Protein AF-A0A2S6HM83-F1 (afdb_monomer_lite)

Sequence (255 aa):
MNVKRKYIYFGIAVILAGLVILYLNKHQANKELSFDKLDKNITNEDTFKKSKYPLLAEIPEKNFYVYGINDNTDNYKGIIVRYGNELKKYDIKYMTPMFVLPKLKIVQIGQQEIILCSFNTESGSEVYIEDLYGFYQDSKNFLNIMNFSADNYKKQLNEAINYKLQSDNVLDIIINNKDLYDIDLKNFKDSNWNFEKISYGNNVSFSFDSGINITLGMEAYFTNIVTPQYIGTIKADVVINEDKSFILDNIKVEK

Foldseek 3Di:
DPPVVVVVVVVVVVVVVVVVVVVVVVVVVVVVDDPVLADDDDPDPVVVLVRQWAWQDDDVVQQWTKTWGHPNDQQRFKIWITGPPDIDIDGDRAADPVPDGWDWDWDQAPNWIKIKIWGWDALVPNATAIWIKIWTADPVGDIDIAGPDPVVQQVQCVVFWDWDDPDQFWIWIQGNNPDTDIFGCPVVDDPPKGWDDKGKRSHWDWDPPPATKIKIFIWIDIPPDPDTTGRWIWIFHWAAHNVRDIHTHPIDTGD

Organism: NCBI:txid384636

Secondary structure (DSSP, 8-state):
--HHHHHHHHHHHHHHHHHHHHHHHHHHHHHS--GGGS-S---SHHHHHH-SS-EEEEEGGGTEEEEE---SSTT-EEEEEEETTEEEEEEEE---TT--PPEEEEEEETTEEEEEEEEEEE-SSS-EEEEEEEEEE-TT--EEEEE--HHHHHHHHHHHEEEEEEETTEEEEEETTTEEEEEEGGGG--TT--EEEEEEEEEEEEE-SSS-EEEEEEEEEETT-SS-EEEEEEEEEEEE-TTS-EEEEEEEEE-

pLDDT: mean 83.89, std 14.51, range [40.06, 97.88]

Structure (mmCIF, N/CA/C/O backbone):
data_AF-A0A2S6HM83-F1
#
_entry.id   AF-A0A2S6HM83-F1
#
loop_
_atom_site.group_PDB
_atom_site.id
_atom_site.type_symbol
_atom_site.label_atom_id
_atom_site.label_alt_id
_atom_site.label_comp_id
_atom_site.label_asym_id
_atom_site.label_entity_id
_atom_site.label_seq_id
_atom_site.pdbx_PDB_ins_code
_atom_site.Cartn_x
_atom_site.Cartn_y
_atom_site.Cartn_z
_atom_site.occupancy
_atom_site.B_iso_or_equiv
_atom_site.auth_seq_id
_atom_site.auth_comp_id
_atom_site.auth_asym_id
_atom_site.auth_atom_id
_atom_site.pdbx_PDB_model_num
ATOM 1 N N . MET A 1 1 ? 27.105 54.283 -23.465 1.00 55.03 1 MET A N 1
ATOM 2 C CA . MET A 1 1 ? 26.407 52.979 -23.587 1.00 55.03 1 MET A CA 1
ATOM 3 C C . MET A 1 1 ? 27.434 51.883 -23.306 1.00 55.03 1 MET A C 1
ATOM 5 O O . MET A 1 1 ? 28.417 51.922 -24.020 1.00 55.03 1 MET A O 1
ATOM 9 N N . ASN A 1 2 ? 27.308 51.026 -22.270 1.00 55.09 2 ASN A N 1
ATOM 10 C CA . ASN A 1 2 ? 27.904 49.655 -22.215 1.00 55.09 2 ASN A CA 1
ATOM 11 C C . ASN A 1 2 ? 28.116 49.020 -20.828 1.00 55.09 2 ASN A C 1
ATOM 13 O O . ASN A 1 2 ? 28.555 47.877 -20.768 1.00 55.09 2 ASN A O 1
ATOM 17 N N . VAL A 1 3 ? 27.765 49.666 -19.715 1.00 53.91 3 VAL A N 1
ATOM 18 C CA . VAL A 1 3 ? 27.877 48.995 -18.402 1.00 53.91 3 VAL A CA 1
ATOM 19 C C . VAL A 1 3 ? 26.645 48.120 -18.122 1.00 53.91 3 VAL A C 1
ATOM 21 O O . VAL A 1 3 ? 26.783 46.926 -17.883 1.00 53.91 3 VAL A O 1
ATOM 24 N N . LYS A 1 4 ? 25.423 48.649 -18.302 1.00 53.97 4 LYS A N 1
ATOM 25 C CA . LYS A 1 4 ? 24.171 47.883 -18.106 1.00 53.97 4 LYS A CA 1
ATOM 26 C C . LYS A 1 4 ? 24.016 46.678 -19.049 1.00 53.97 4 LYS A C 1
ATOM 28 O O . LYS A 1 4 ? 23.542 45.636 -18.619 1.00 53.97 4 LYS A O 1
ATOM 33 N N . ARG A 1 5 ? 24.458 46.782 -20.312 1.00 53.94 5 ARG A N 1
ATOM 34 C CA . ARG A 1 5 ? 24.414 45.653 -21.265 1.00 53.94 5 ARG A CA 1
ATOM 35 C C . ARG A 1 5 ? 25.344 44.508 -20.847 1.00 53.94 5 ARG A C 1
ATOM 37 O O . ARG A 1 5 ? 24.935 43.361 -20.946 1.00 53.94 5 ARG A O 1
ATOM 44 N N . LYS A 1 6 ? 26.545 44.799 -20.327 1.00 53.47 6 LYS A N 1
ATOM 45 C CA . LYS A 1 6 ? 27.486 43.763 -19.863 1.00 53.47 6 LYS A CA 1
ATOM 46 C C . LYS A 1 6 ? 26.919 42.935 -18.708 1.00 53.47 6 LYS A C 1
ATOM 48 O O . LYS A 1 6 ? 27.048 41.718 -18.739 1.00 53.47 6 LYS A O 1
ATOM 53 N N . TYR A 1 7 ? 26.232 43.564 -17.753 1.00 57.25 7 TYR A N 1
ATOM 54 C CA . TYR A 1 7 ? 25.598 42.841 -16.642 1.00 57.25 7 TYR A CA 1
ATOM 55 C C . TYR A 1 7 ? 24.430 41.954 -17.089 1.00 57.25 7 TYR A C 1
ATOM 57 O O . TYR A 1 7 ? 24.275 40.854 -16.570 1.00 57.25 7 TYR A O 1
ATOM 65 N N . ILE A 1 8 ? 23.656 42.384 -18.091 1.00 65.31 8 ILE A N 1
ATOM 66 C CA . ILE A 1 8 ? 22.566 41.573 -18.655 1.00 65.31 8 ILE A CA 1
ATOM 67 C C . ILE A 1 8 ? 23.125 40.338 -19.377 1.00 65.31 8 ILE A C 1
ATOM 69 O O . ILE A 1 8 ? 22.657 39.229 -19.135 1.00 65.31 8 ILE A O 1
ATOM 73 N N . TYR A 1 9 ? 24.164 40.499 -20.204 1.00 63.94 9 TYR A N 1
ATOM 74 C CA . TYR A 1 9 ? 24.797 39.360 -20.881 1.00 63.94 9 TYR A CA 1
ATOM 75 C C . TYR A 1 9 ? 25.484 38.400 -19.902 1.00 63.94 9 TYR A C 1
ATOM 77 O O . TYR A 1 9 ? 25.419 37.189 -20.097 1.00 63.94 9 TYR A O 1
ATOM 85 N N . PHE A 1 10 ? 26.080 38.919 -18.825 1.00 66.38 10 PHE A N 1
ATOM 86 C CA . PHE A 1 10 ? 26.671 38.088 -17.776 1.00 66.38 10 PHE A CA 1
ATOM 87 C C . PHE A 1 10 ? 25.602 37.299 -17.003 1.00 66.38 10 PHE A C 1
ATOM 89 O O . PHE A 1 10 ? 25.759 36.099 -16.799 1.00 66.38 10 PHE A O 1
ATOM 96 N N . GLY A 1 11 ? 24.476 37.931 -16.652 1.00 65.31 11 GLY A N 1
ATOM 97 C CA . GLY A 1 11 ? 23.354 37.254 -15.992 1.00 65.31 11 GLY A CA 1
ATOM 98 C C . GLY A 1 11 ? 22.750 36.128 -16.839 1.00 65.31 11 GLY A C 1
ATOM 99 O O . GLY A 1 11 ? 22.531 35.030 -16.334 1.00 65.31 11 GLY A O 1
ATOM 100 N N . ILE A 1 12 ? 22.555 36.360 -18.142 1.00 72.81 12 ILE A N 1
ATOM 101 C CA . ILE A 1 12 ? 22.042 35.338 -19.071 1.00 72.81 12 ILE A CA 1
ATOM 102 C C . ILE A 1 12 ? 23.033 34.172 -19.212 1.00 72.81 12 ILE A C 1
ATOM 104 O O . ILE A 1 12 ? 22.617 33.014 -19.198 1.00 72.81 12 ILE A O 1
ATOM 108 N N . ALA A 1 13 ? 24.337 34.451 -19.298 1.00 72.94 13 ALA A N 1
ATOM 109 C CA . ALA A 1 13 ? 25.361 33.411 -19.400 1.00 72.94 13 ALA A CA 1
ATOM 110 C C . ALA A 1 13 ? 25.416 32.513 -18.151 1.00 72.94 13 ALA A C 1
ATOM 112 O O . ALA A 1 13 ? 25.540 31.296 -18.282 1.00 72.94 13 ALA A O 1
ATOM 113 N N . VAL A 1 14 ? 25.260 33.086 -16.952 1.00 74.12 14 VAL A N 1
ATOM 114 C CA . VAL A 1 14 ? 25.218 32.321 -15.692 1.00 74.12 14 VAL A CA 1
ATOM 115 C C . VAL A 1 14 ? 23.969 31.436 -15.617 1.00 74.12 14 VAL A C 1
ATOM 117 O O . VAL A 1 14 ? 24.072 30.272 -15.235 1.00 74.12 14 VAL A O 1
ATOM 120 N N . ILE A 1 15 ? 22.804 31.942 -16.039 1.00 75.56 15 ILE A N 1
ATOM 121 C CA . ILE A 1 15 ? 21.558 31.155 -16.074 1.00 75.56 15 ILE A CA 1
ATOM 122 C C . ILE A 1 15 ? 21.674 29.993 -17.069 1.00 75.56 15 ILE A C 1
ATOM 124 O O . ILE A 1 15 ? 21.322 28.861 -16.736 1.00 75.56 15 ILE A O 1
ATOM 128 N N . LEU A 1 16 ? 22.207 30.243 -18.268 1.00 75.25 16 LEU A N 1
ATOM 129 C CA . LEU A 1 16 ? 22.411 29.199 -19.275 1.00 75.25 16 LEU A CA 1
ATOM 130 C C . LEU A 1 16 ? 23.421 28.147 -18.806 1.00 75.25 16 LEU A C 1
ATOM 132 O O . LEU A 1 16 ? 23.165 26.958 -18.969 1.00 75.25 16 LEU A O 1
ATOM 136 N N . ALA A 1 17 ? 24.521 28.555 -18.166 1.00 73.94 17 ALA A N 1
ATOM 137 C CA . ALA A 1 17 ? 25.480 27.621 -17.581 1.00 73.94 17 ALA A CA 1
ATOM 138 C C . ALA A 1 17 ? 24.839 26.763 -16.476 1.00 73.94 17 ALA A C 1
ATOM 140 O O . ALA A 1 17 ? 25.033 25.549 -16.459 1.00 73.94 17 ALA A O 1
ATOM 141 N N . GLY A 1 18 ? 24.015 27.360 -15.607 1.00 71.06 18 GLY A N 1
ATOM 142 C CA . GLY A 1 18 ? 23.265 26.632 -14.579 1.00 71.06 18 GLY A CA 1
ATOM 143 C C . GLY A 1 18 ? 22.286 25.608 -15.164 1.00 71.06 18 GLY A C 1
ATOM 144 O O . GLY A 1 18 ? 22.245 24.466 -14.709 1.00 71.06 18 GLY A O 1
ATOM 145 N N . LEU A 1 19 ? 21.551 25.976 -16.219 1.00 74.06 19 LEU A N 1
ATOM 146 C CA . LEU A 1 19 ? 20.645 25.064 -16.928 1.00 74.06 19 LEU A CA 1
ATOM 147 C C . LEU A 1 19 ? 21.396 23.929 -17.633 1.00 74.06 19 LEU A C 1
ATOM 149 O O . LEU A 1 19 ? 20.946 22.786 -17.587 1.00 74.06 19 LEU A O 1
ATOM 153 N N . VAL A 1 20 ? 22.549 24.216 -18.242 1.00 70.31 20 VAL A N 1
ATOM 154 C CA . VAL A 1 20 ? 23.402 23.202 -18.881 1.00 70.31 20 VAL A CA 1
ATOM 155 C C . VAL A 1 20 ? 23.976 22.239 -17.842 1.00 70.31 20 VAL A C 1
ATOM 157 O O . VAL A 1 20 ? 23.948 21.036 -18.071 1.00 70.31 20 VAL A O 1
ATOM 160 N N . ILE A 1 21 ? 24.423 22.725 -16.681 1.00 68.56 21 ILE A N 1
ATOM 161 C CA . ILE A 1 21 ? 24.912 21.871 -15.586 1.00 68.56 21 ILE A CA 1
ATOM 162 C C . ILE A 1 21 ? 23.782 20.996 -15.030 1.00 68.56 21 ILE A C 1
ATOM 164 O O . ILE A 1 21 ? 23.977 19.797 -14.847 1.00 68.56 21 ILE A O 1
ATOM 168 N N . LEU A 1 22 ? 22.581 21.546 -14.819 1.00 59.19 22 LEU A N 1
ATOM 169 C CA . LEU A 1 22 ? 21.414 20.765 -14.388 1.00 59.19 22 LEU A CA 1
ATOM 170 C C . LEU A 1 22 ? 21.017 19.705 -15.423 1.00 59.19 22 LEU A C 1
ATOM 172 O O . LEU A 1 22 ? 20.731 18.563 -15.062 1.00 59.19 22 LEU A O 1
ATOM 176 N N . TYR A 1 23 ? 21.033 20.062 -16.708 1.00 60.12 23 TYR A N 1
ATOM 177 C CA . TYR A 1 23 ? 20.758 19.140 -17.806 1.00 60.12 23 TYR A CA 1
ATOM 178 C C . TYR A 1 23 ? 21.812 18.027 -17.892 1.00 60.12 23 TYR A C 1
ATOM 180 O O . TYR A 1 23 ? 21.454 16.854 -17.997 1.00 60.12 23 TYR A O 1
ATOM 188 N N . LEU A 1 24 ? 23.098 18.371 -17.776 1.00 48.94 24 LEU A N 1
ATOM 189 C CA . LEU A 1 24 ? 24.210 17.420 -17.779 1.00 48.94 24 LEU A CA 1
ATOM 190 C C . LEU A 1 24 ? 24.186 16.501 -16.555 1.00 48.94 24 LEU A C 1
ATOM 192 O O . LEU A 1 24 ? 24.367 15.301 -16.727 1.00 48.94 24 LEU A O 1
ATOM 196 N N . ASN A 1 25 ? 23.884 17.011 -15.358 1.00 53.16 25 ASN A N 1
ATOM 197 C CA . ASN A 1 25 ? 23.757 16.200 -14.142 1.00 53.16 25 ASN A CA 1
ATOM 198 C C . ASN A 1 25 ? 22.560 15.243 -14.225 1.00 53.16 25 ASN A C 1
ATOM 200 O O . ASN A 1 25 ? 22.685 14.066 -13.887 1.00 53.16 25 ASN A O 1
ATOM 204 N N . LYS A 1 26 ? 21.416 15.708 -14.748 1.00 46.00 26 LYS A N 1
ATOM 205 C CA . LYS A 1 26 ? 20.244 14.855 -15.005 1.00 46.00 26 LYS A CA 1
ATOM 206 C C . LYS A 1 26 ? 20.555 13.765 -16.037 1.00 46.00 26 LYS A C 1
ATOM 208 O O . LYS A 1 26 ? 20.122 12.627 -15.874 1.00 46.00 26 LYS A O 1
ATOM 213 N N . HIS A 1 27 ? 21.333 14.085 -17.072 1.00 44.81 27 HIS A N 1
ATOM 214 C CA . HIS A 1 27 ? 21.761 13.103 -18.070 1.00 44.81 27 HIS A CA 1
ATOM 215 C C . HIS A 1 27 ? 22.866 12.164 -17.578 1.00 44.81 27 HIS A C 1
ATOM 217 O O . HIS A 1 27 ? 22.853 11.004 -17.973 1.00 44.81 27 HIS A O 1
ATOM 223 N N . GLN A 1 28 ? 23.790 12.611 -16.722 1.00 40.06 28 GLN A N 1
ATOM 224 C CA . GLN A 1 28 ? 24.816 11.759 -16.112 1.00 40.06 28 GLN A CA 1
ATOM 225 C C . GLN A 1 28 ? 24.211 10.762 -15.123 1.00 40.06 28 GLN A C 1
ATOM 227 O O . GLN A 1 28 ? 24.560 9.588 -15.190 1.00 40.06 28 GLN A O 1
ATOM 232 N N . ALA A 1 29 ? 23.238 11.178 -14.305 1.00 43.84 29 ALA A N 1
ATOM 233 C CA . ALA A 1 29 ? 22.501 10.268 -13.424 1.00 43.84 29 ALA A CA 1
ATOM 234 C C . ALA A 1 29 ? 21.768 9.153 -14.202 1.00 43.84 29 ALA A C 1
ATOM 236 O O . ALA A 1 29 ? 21.669 8.027 -13.723 1.00 43.84 29 ALA A O 1
ATOM 237 N N . ASN A 1 30 ? 21.325 9.439 -15.433 1.00 43.28 30 ASN A N 1
ATOM 238 C CA . ASN A 1 30 ? 20.740 8.444 -16.338 1.00 43.28 30 ASN A CA 1
ATOM 239 C C . ASN A 1 30 ? 21.777 7.667 -17.174 1.00 43.28 30 ASN A C 1
ATOM 241 O O . ASN A 1 30 ? 21.429 6.648 -17.762 1.00 43.28 30 ASN A O 1
ATOM 245 N N . LYS A 1 31 ? 23.041 8.110 -17.249 1.00 43.09 31 LYS A N 1
ATOM 246 C CA . LYS A 1 31 ? 24.083 7.488 -18.091 1.00 43.09 31 LYS A CA 1
ATOM 247 C C . LYS A 1 31 ? 24.740 6.262 -17.452 1.00 43.09 31 LYS A C 1
ATOM 249 O O . LYS A 1 31 ? 25.460 5.544 -18.140 1.00 43.09 31 LYS A O 1
ATOM 254 N N . GLU A 1 32 ? 24.516 6.010 -16.162 1.00 47.22 32 GLU A N 1
ATOM 255 C CA . GLU A 1 32 ? 25.125 4.870 -15.460 1.00 47.22 32 GLU A CA 1
ATOM 256 C C . GLU A 1 32 ? 24.282 3.586 -15.459 1.00 47.22 32 GLU A C 1
ATOM 258 O O . GLU A 1 32 ? 24.83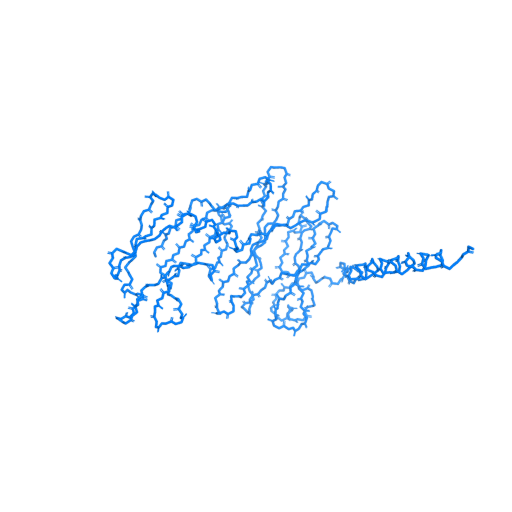7 2.514 -15.184 1.00 47.22 32 GLU A O 1
ATOM 263 N N . LEU A 1 33 ? 22.994 3.670 -15.812 1.00 55.09 33 LEU A N 1
ATOM 264 C CA . LEU A 1 33 ? 22.075 2.535 -15.919 1.00 55.09 33 LEU A CA 1
ATOM 265 C C . LEU A 1 33 ? 22.070 2.004 -17.360 1.00 55.09 33 LEU A C 1
ATOM 267 O O . LEU A 1 33 ? 21.404 2.548 -18.237 1.00 55.09 33 LEU A O 1
ATOM 271 N N . SER A 1 34 ? 22.831 0.943 -17.617 1.00 58.53 34 SER A N 1
ATOM 272 C CA . SER A 1 34 ? 22.746 0.174 -18.861 1.00 58.53 34 SER A CA 1
ATOM 273 C C . SER A 1 34 ? 22.176 -1.210 -18.569 1.00 58.53 34 SER A C 1
ATOM 275 O O . SER A 1 34 ? 22.409 -1.764 -17.494 1.00 58.53 34 SER A O 1
ATOM 277 N N . PHE A 1 35 ? 21.435 -1.777 -19.526 1.00 59.25 35 PHE A N 1
ATOM 278 C CA . PHE A 1 35 ? 20.809 -3.097 -19.380 1.00 59.25 35 PHE A CA 1
ATOM 279 C C . PHE A 1 35 ? 21.811 -4.208 -19.041 1.00 59.25 35 PHE A C 1
ATOM 281 O O . PHE A 1 35 ? 21.453 -5.169 -18.371 1.00 59.25 35 PHE A O 1
ATOM 288 N N . ASP A 1 36 ? 23.071 -4.042 -19.442 1.00 58.06 36 ASP A N 1
ATOM 289 C CA . ASP A 1 36 ? 24.149 -5.012 -19.222 1.00 58.06 36 ASP A CA 1
ATOM 290 C C . ASP A 1 36 ? 24.585 -5.129 -17.753 1.00 58.06 36 ASP A C 1
ATOM 292 O O . ASP A 1 36 ? 25.316 -6.050 -17.402 1.00 58.06 36 ASP A O 1
ATOM 296 N N . LYS A 1 37 ? 24.164 -4.192 -16.893 1.00 59.44 37 LYS A N 1
ATOM 297 C CA . LYS A 1 37 ? 24.472 -4.194 -15.454 1.00 59.44 37 LYS A CA 1
ATOM 298 C C . LYS A 1 37 ? 23.354 -4.789 -14.594 1.00 59.44 37 LYS A C 1
ATOM 300 O O . LYS A 1 37 ? 23.487 -4.785 -13.376 1.00 59.44 37 LYS A O 1
ATOM 305 N N . LEU A 1 38 ? 22.249 -5.226 -15.199 1.00 67.94 38 LEU A N 1
ATOM 306 C CA . LEU A 1 38 ? 21.089 -5.757 -14.488 1.00 67.94 38 LEU A CA 1
ATOM 307 C C . LEU A 1 38 ? 21.195 -7.283 -14.404 1.00 67.94 38 LEU A C 1
ATOM 309 O O . LEU A 1 38 ? 21.332 -7.956 -15.430 1.00 67.94 38 LEU A O 1
ATOM 313 N N . ASP A 1 39 ? 21.136 -7.823 -13.187 1.00 65.25 39 ASP A N 1
ATOM 314 C CA . ASP A 1 39 ? 21.252 -9.265 -12.981 1.00 65.25 39 ASP A CA 1
ATOM 315 C C . ASP A 1 39 ? 19.988 -9.980 -13.454 1.00 65.25 39 ASP A C 1
ATOM 317 O O . ASP A 1 39 ? 18.867 -9.532 -13.221 1.00 65.25 39 ASP A O 1
ATOM 321 N N . LYS A 1 40 ? 20.174 -11.103 -14.152 1.00 61.53 40 LYS A N 1
ATOM 322 C CA . LYS A 1 40 ? 19.081 -11.807 -14.835 1.00 61.53 40 LYS A CA 1
ATOM 323 C C . LYS A 1 40 ? 18.378 -12.863 -13.991 1.00 61.53 40 LYS A C 1
ATOM 325 O O . LYS A 1 40 ? 17.343 -13.327 -14.428 1.00 61.53 40 LYS A O 1
ATOM 330 N N . ASN A 1 41 ? 18.926 -13.267 -12.845 1.00 56.56 41 ASN A N 1
ATOM 331 C CA . ASN A 1 41 ? 18.325 -14.293 -11.992 1.00 56.56 41 ASN A CA 1
ATOM 332 C C . ASN A 1 41 ? 18.829 -14.161 -10.555 1.00 56.56 41 ASN A C 1
ATOM 334 O O . ASN A 1 41 ? 20.034 -14.237 -10.317 1.00 56.56 41 ASN A O 1
ATOM 338 N N . ILE A 1 42 ? 17.907 -14.037 -9.604 1.00 59.22 42 ILE A N 1
ATOM 339 C CA . ILE A 1 42 ? 18.187 -14.237 -8.182 1.00 59.22 42 ILE A CA 1
ATOM 340 C C . ILE A 1 42 ? 17.419 -15.458 -7.735 1.00 59.22 42 ILE A C 1
ATOM 342 O O . ILE A 1 42 ? 16.196 -15.489 -7.789 1.00 59.22 42 ILE A O 1
ATOM 346 N N . THR A 1 43 ? 18.156 -16.472 -7.303 1.00 56.06 43 THR A N 1
ATOM 347 C CA . THR A 1 43 ? 17.581 -17.758 -6.897 1.00 56.06 43 THR A CA 1
ATOM 348 C C . THR A 1 43 ? 17.693 -18.002 -5.394 1.00 56.06 43 THR A C 1
ATOM 350 O O . THR A 1 43 ? 17.165 -18.998 -4.912 1.00 56.06 43 THR A O 1
ATOM 353 N N . ASN A 1 44 ? 18.397 -17.140 -4.646 1.00 67.88 44 ASN A N 1
ATOM 354 C CA . ASN A 1 44 ? 18.515 -17.207 -3.184 1.00 67.88 44 ASN A CA 1
ATOM 355 C C . ASN A 1 44 ? 19.032 -15.888 -2.570 1.00 67.88 44 ASN A C 1
ATOM 357 O O . ASN A 1 44 ? 19.600 -15.038 -3.262 1.00 67.88 44 ASN A O 1
ATOM 361 N N . GLU A 1 45 ? 18.873 -15.749 -1.253 1.00 70.00 45 GLU A N 1
ATOM 362 C CA . GLU A 1 45 ? 19.282 -14.579 -0.461 1.00 70.00 45 GLU A CA 1
ATOM 363 C C . GLU A 1 45 ? 20.778 -14.228 -0.616 1.00 70.00 45 GLU A C 1
ATOM 365 O O . GLU A 1 45 ? 21.140 -13.054 -0.698 1.00 70.00 45 GLU A O 1
ATOM 370 N N . ASP A 1 46 ? 21.656 -15.227 -0.747 1.00 72.44 46 ASP A N 1
ATOM 371 C CA . ASP A 1 46 ? 23.098 -15.010 -0.925 1.00 72.44 46 ASP A CA 1
ATOM 372 C C . ASP A 1 46 ? 23.432 -14.313 -2.249 1.00 72.44 46 ASP A C 1
ATOM 374 O O . ASP A 1 46 ? 24.295 -13.430 -2.299 1.00 72.44 46 ASP A O 1
ATOM 378 N N . THR A 1 47 ? 22.767 -14.710 -3.339 1.00 72.81 47 THR A N 1
ATOM 379 C CA . THR A 1 47 ? 22.924 -14.057 -4.650 1.00 72.81 47 THR A CA 1
ATOM 380 C C . THR A 1 47 ? 22.338 -12.653 -4.647 1.00 72.81 47 THR A C 1
ATOM 382 O O . THR A 1 47 ? 22.943 -11.739 -5.205 1.00 72.81 47 THR A O 1
ATOM 385 N N . PHE A 1 48 ? 21.225 -12.453 -3.943 1.00 76.38 48 PHE A N 1
ATOM 386 C CA . PHE A 1 48 ? 20.630 -11.136 -3.774 1.00 76.38 48 PHE A CA 1
ATOM 387 C C . PHE A 1 48 ? 21.559 -10.161 -3.052 1.00 76.38 48 PHE A C 1
ATOM 389 O O . PHE A 1 48 ? 21.794 -9.063 -3.552 1.00 76.38 48 PHE A O 1
ATOM 396 N N . LYS A 1 49 ? 22.144 -10.570 -1.917 1.00 75.25 49 LYS A N 1
ATOM 397 C CA . LYS A 1 49 ? 23.026 -9.704 -1.115 1.00 75.25 49 LYS A CA 1
ATOM 398 C C . LYS A 1 49 ? 24.271 -9.257 -1.880 1.00 75.25 49 LYS A C 1
ATOM 400 O O . LYS A 1 49 ? 24.809 -8.194 -1.595 1.00 75.25 49 LYS A O 1
ATOM 405 N N . LYS A 1 50 ? 24.726 -10.057 -2.848 1.00 77.94 50 LYS A N 1
ATOM 406 C CA . LYS A 1 50 ? 25.899 -9.764 -3.689 1.00 77.94 50 LYS A CA 1
ATOM 407 C C . LYS A 1 50 ? 25.559 -8.960 -4.943 1.00 77.94 50 LYS A C 1
ATOM 409 O O . LYS A 1 50 ? 26.452 -8.338 -5.518 1.00 77.94 50 LYS A O 1
ATOM 414 N N . SER A 1 51 ? 24.304 -8.993 -5.383 1.00 81.06 51 SER A N 1
ATOM 415 C CA . SER A 1 51 ? 23.845 -8.233 -6.540 1.00 81.06 51 SER A CA 1
ATOM 416 C C . SER A 1 51 ? 23.720 -6.759 -6.185 1.00 81.06 51 SER A C 1
ATOM 418 O O . SER A 1 51 ? 23.109 -6.414 -5.178 1.00 81.06 51 SER A O 1
ATOM 420 N N . LYS A 1 52 ? 24.241 -5.882 -7.050 1.00 83.69 52 LYS A N 1
ATOM 421 C CA . LYS A 1 52 ? 23.999 -4.434 -6.955 1.00 83.69 52 LYS A CA 1
ATOM 422 C C . LYS A 1 52 ? 22.585 -4.064 -7.416 1.00 83.69 52 LYS A C 1
ATOM 424 O O . LYS A 1 52 ? 22.004 -3.100 -6.919 1.00 83.69 52 LYS A O 1
ATOM 429 N N . TYR A 1 53 ? 22.054 -4.815 -8.381 1.00 87.25 53 TYR A N 1
ATOM 430 C CA . TYR A 1 53 ? 20.751 -4.572 -8.994 1.00 87.25 53 TYR A CA 1
ATOM 431 C C . TYR A 1 53 ? 19.930 -5.861 -9.054 1.00 87.25 53 TYR A C 1
ATOM 433 O O . TYR A 1 53 ? 19.746 -6.425 -10.139 1.00 87.25 53 TYR A O 1
ATOM 441 N N . PRO A 1 54 ? 19.472 -6.351 -7.891 1.00 86.25 54 PRO A N 1
ATOM 442 C CA . PRO A 1 54 ? 18.782 -7.620 -7.807 1.00 86.25 54 PRO A CA 1
ATOM 443 C C . PRO A 1 54 ? 17.463 -7.619 -8.583 1.00 86.25 54 PRO A C 1
ATOM 445 O O . PRO A 1 54 ? 16.641 -6.740 -8.352 1.00 86.25 54 PRO A O 1
ATOM 448 N N . LEU A 1 55 ? 17.219 -8.601 -9.459 1.00 88.56 55 LEU A N 1
ATOM 449 C CA . LEU A 1 55 ? 15.893 -8.800 -10.056 1.00 88.56 55 LEU A CA 1
ATOM 450 C C . LEU A 1 55 ? 14.897 -9.235 -8.972 1.00 88.56 55 LEU A C 1
ATOM 452 O O . LEU A 1 55 ? 15.116 -10.239 -8.297 1.00 88.56 55 LEU A O 1
ATOM 456 N N . LEU A 1 56 ? 13.815 -8.473 -8.817 1.00 88.81 56 LEU A N 1
ATOM 457 C CA . LEU A 1 56 ? 12.795 -8.685 -7.788 1.00 88.81 56 LEU A CA 1
ATOM 458 C C . LEU A 1 56 ? 11.536 -9.340 -8.350 1.00 88.81 56 LEU A C 1
ATOM 460 O O . LEU A 1 56 ? 10.940 -10.187 -7.693 1.00 88.81 56 LEU A O 1
ATOM 464 N N . ALA A 1 57 ? 11.116 -8.912 -9.541 1.00 91.19 57 ALA A N 1
ATOM 465 C CA . ALA A 1 57 ? 9.920 -9.408 -10.207 1.00 91.19 57 ALA A CA 1
ATOM 466 C C . ALA A 1 57 ? 9.986 -9.121 -11.713 1.00 91.19 57 ALA A C 1
ATOM 468 O O . ALA A 1 57 ? 10.602 -8.139 -12.139 1.00 91.19 57 ALA A O 1
ATOM 469 N N . GLU A 1 58 ? 9.329 -9.947 -12.525 1.00 94.06 58 GLU A N 1
ATOM 470 C CA . GLU A 1 58 ? 9.304 -9.786 -13.979 1.00 94.06 58 GLU A CA 1
ATOM 471 C C . GLU A 1 58 ? 8.021 -10.316 -14.621 1.00 94.06 58 GLU A C 1
ATOM 473 O O . GLU A 1 58 ? 7.354 -11.204 -14.092 1.00 94.06 58 GLU A O 1
ATOM 478 N N . ILE A 1 59 ? 7.713 -9.763 -15.794 1.00 94.75 59 ILE A N 1
ATOM 479 C CA . ILE A 1 59 ? 6.763 -10.298 -16.773 1.00 94.75 59 ILE A CA 1
ATOM 480 C C . ILE A 1 59 ? 7.483 -10.260 -18.131 1.00 94.75 59 ILE A C 1
ATOM 482 O O . ILE A 1 59 ? 7.384 -9.260 -18.860 1.00 94.75 59 ILE A O 1
ATOM 486 N N . PRO A 1 60 ? 8.288 -11.288 -18.461 1.00 91.62 60 PRO A N 1
ATOM 487 C CA . PRO A 1 60 ? 9.169 -11.267 -19.629 1.00 91.62 60 PRO A CA 1
ATOM 488 C C . PRO A 1 60 ? 8.436 -11.038 -20.955 1.00 91.62 60 PRO A C 1
ATOM 490 O O . PRO A 1 60 ? 8.909 -10.279 -21.801 1.00 91.62 60 PRO A O 1
ATOM 493 N N . GLU A 1 61 ? 7.246 -11.615 -21.123 1.00 93.06 61 GLU A N 1
ATOM 494 C CA . GLU A 1 61 ? 6.393 -11.455 -22.306 1.00 93.06 61 GLU A CA 1
ATOM 495 C C . GLU A 1 61 ? 5.881 -10.019 -22.503 1.00 93.06 61 GLU A C 1
ATOM 497 O O . GLU A 1 61 ? 5.500 -9.644 -23.612 1.00 93.06 61 GLU A O 1
ATOM 502 N N . LYS A 1 62 ? 5.918 -9.195 -21.450 1.00 93.62 62 LYS A N 1
ATOM 503 C CA . LYS A 1 62 ? 5.625 -7.754 -21.494 1.00 93.62 62 LYS A CA 1
ATOM 504 C C . LYS A 1 62 ? 6.879 -6.891 -21.525 1.00 93.62 62 LYS A C 1
ATOM 506 O O . LYS A 1 62 ? 6.779 -5.666 -21.559 1.00 93.62 62 LYS A O 1
ATOM 511 N N . ASN A 1 63 ? 8.063 -7.508 -21.526 1.00 93.81 63 ASN A N 1
ATOM 512 C CA . ASN A 1 63 ? 9.338 -6.820 -21.367 1.00 93.81 63 ASN A CA 1
ATOM 513 C C . ASN A 1 63 ? 9.319 -5.887 -20.133 1.00 93.81 63 ASN A C 1
ATOM 515 O O . ASN A 1 63 ? 9.784 -4.743 -20.200 1.00 93.81 63 ASN A O 1
ATOM 519 N N . PHE A 1 64 ? 8.721 -6.372 -19.037 1.00 95.56 64 PHE A N 1
ATOM 520 C CA . PHE A 1 64 ? 8.595 -5.666 -17.765 1.00 95.56 64 PHE A CA 1
ATOM 521 C C . PHE A 1 64 ? 9.457 -6.335 -16.697 1.00 95.56 64 PHE A C 1
ATOM 523 O O . PHE A 1 64 ? 9.331 -7.535 -16.462 1.00 95.56 64 PHE A O 1
ATOM 530 N N . TYR A 1 65 ? 10.309 -5.555 -16.038 1.00 95.06 65 TYR A N 1
ATOM 531 C CA . TYR A 1 65 ? 11.228 -6.044 -15.014 1.00 95.06 65 TYR A CA 1
ATOM 532 C C . TYR A 1 65 ? 11.375 -5.007 -13.906 1.00 95.06 65 TYR A C 1
ATOM 534 O O . TYR A 1 65 ? 11.491 -3.807 -14.177 1.00 95.06 65 TYR A O 1
ATOM 542 N N . VAL A 1 66 ? 11.426 -5.479 -12.666 1.00 94.19 66 VAL A N 1
ATOM 543 C CA . VAL A 1 66 ? 11.654 -4.665 -11.474 1.00 94.19 66 VAL A CA 1
ATOM 544 C C . VAL A 1 66 ? 12.931 -5.141 -10.806 1.00 94.19 66 VAL A C 1
ATOM 546 O O . VAL A 1 66 ? 13.042 -6.305 -10.427 1.00 94.19 66 VAL A O 1
ATOM 549 N N . TYR A 1 67 ? 13.877 -4.228 -10.629 1.00 91.88 67 TYR A N 1
ATOM 550 C CA . TYR A 1 67 ? 15.134 -4.477 -9.940 1.00 91.88 67 TYR A CA 1
ATOM 551 C C . TYR A 1 67 ? 15.209 -3.641 -8.669 1.00 91.88 67 TYR A C 1
ATOM 553 O O . TYR A 1 67 ? 14.785 -2.485 -8.659 1.00 91.88 67 TYR A O 1
ATOM 561 N N . GLY A 1 68 ? 15.784 -4.195 -7.612 1.00 90.00 68 GLY A N 1
ATOM 562 C CA . GLY A 1 68 ? 16.165 -3.446 -6.426 1.00 90.00 68 GLY A CA 1
ATOM 563 C C . GLY A 1 68 ? 17.458 -2.683 -6.675 1.00 90.00 68 GLY A C 1
ATOM 564 O O . GLY A 1 68 ? 18.219 -2.985 -7.594 1.00 90.00 68 GLY A O 1
ATOM 565 N N . ILE A 1 69 ? 17.717 -1.681 -5.848 1.00 88.25 69 ILE A N 1
ATOM 566 C CA . ILE A 1 69 ? 19.030 -1.049 -5.750 1.00 88.25 69 ILE A CA 1
ATOM 567 C C . ILE A 1 69 ? 19.602 -1.473 -4.408 1.00 88.25 69 ILE A C 1
ATOM 569 O O . ILE A 1 69 ? 19.085 -1.095 -3.358 1.00 88.25 69 ILE A O 1
ATOM 573 N N . ASN A 1 70 ? 20.640 -2.298 -4.451 1.00 81.44 70 ASN A N 1
ATOM 574 C CA . ASN A 1 70 ? 21.352 -2.740 -3.266 1.00 81.44 70 ASN A CA 1
ATOM 575 C C . ASN A 1 70 ? 22.657 -1.943 -3.161 1.00 81.44 70 ASN A C 1
ATOM 577 O O . ASN A 1 70 ? 23.516 -1.991 -4.047 1.00 81.44 70 ASN A O 1
ATOM 581 N N . ASP A 1 71 ? 22.782 -1.165 -2.092 1.00 73.94 71 ASP A N 1
ATOM 582 C CA . ASP A 1 71 ? 23.969 -0.380 -1.757 1.00 73.94 71 ASP A CA 1
ATOM 583 C C . ASP A 1 71 ? 24.772 -0.999 -0.598 1.00 73.94 71 ASP A C 1
ATOM 585 O O . ASP A 1 71 ? 25.624 -0.330 -0.015 1.00 73.94 71 ASP A O 1
ATOM 589 N N . ASN A 1 72 ? 24.538 -2.284 -0.299 1.00 61.38 72 ASN A N 1
ATOM 590 C CA . ASN A 1 72 ? 25.065 -3.007 0.861 1.00 61.38 72 ASN A CA 1
ATOM 591 C C . ASN A 1 72 ? 24.643 -2.396 2.208 1.00 61.38 72 ASN A C 1
ATOM 593 O O . ASN A 1 72 ? 25.346 -2.558 3.207 1.00 61.38 72 ASN A O 1
ATOM 597 N N . THR A 1 73 ? 23.509 -1.693 2.245 1.00 60.94 73 THR A N 1
ATOM 598 C CA . THR A 1 73 ? 22.855 -1.287 3.490 1.00 60.94 73 THR A CA 1
ATOM 599 C C . THR A 1 73 ? 21.538 -2.042 3.655 1.00 60.94 73 THR A C 1
ATOM 601 O O . THR A 1 73 ? 20.836 -2.291 2.676 1.00 60.94 73 THR A O 1
ATOM 604 N N . ASP A 1 74 ? 21.157 -2.364 4.893 1.00 63.09 74 ASP A N 1
ATOM 605 C CA . ASP A 1 74 ? 19.902 -3.076 5.212 1.00 63.09 74 ASP A CA 1
ATOM 606 C C . ASP A 1 74 ? 18.633 -2.230 4.961 1.00 63.09 74 ASP A C 1
ATOM 608 O O . ASP A 1 74 ? 17.549 -2.534 5.449 1.00 63.09 74 ASP A O 1
ATOM 612 N N . ASN A 1 75 ? 18.749 -1.126 4.218 1.00 64.25 75 ASN A N 1
ATOM 613 C CA . ASN A 1 75 ? 17.684 -0.145 4.066 1.00 64.25 75 ASN A CA 1
ATOM 614 C C . ASN A 1 75 ? 16.726 -0.437 2.898 1.00 64.25 75 ASN A C 1
ATOM 616 O O . ASN A 1 75 ? 15.696 0.231 2.823 1.00 64.25 75 ASN A O 1
ATOM 620 N N . TYR A 1 76 ? 17.052 -1.378 1.998 1.00 78.81 76 TYR A N 1
ATOM 621 C CA . TYR A 1 76 ? 16.236 -1.808 0.843 1.00 78.81 76 TYR A CA 1
ATOM 622 C C . TYR A 1 76 ? 15.485 -0.661 0.135 1.00 78.81 76 TYR A C 1
ATOM 624 O O . TYR A 1 76 ? 14.268 -0.722 -0.071 1.00 78.81 76 TYR A O 1
ATOM 632 N N . LYS A 1 77 ? 16.204 0.420 -0.210 1.00 82.31 77 LYS A N 1
ATOM 633 C CA . LYS A 1 77 ? 15.620 1.633 -0.811 1.00 82.31 77 LYS A CA 1
ATOM 634 C C . LYS A 1 77 ? 15.954 1.768 -2.285 1.00 82.31 77 LYS A C 1
ATOM 636 O O . LYS A 1 77 ? 17.113 1.748 -2.691 1.00 82.31 77 LYS A O 1
ATOM 641 N N . GLY A 1 78 ? 14.917 2.046 -3.056 1.00 90.19 78 GLY A N 1
ATOM 642 C CA . GLY A 1 78 ? 15.005 2.395 -4.456 1.00 90.19 78 GLY A CA 1
ATOM 643 C C . GLY A 1 78 ? 14.893 1.185 -5.370 1.00 90.19 78 GLY A C 1
ATOM 644 O O . GLY A 1 78 ? 15.497 0.140 -5.139 1.00 90.19 78 GLY A O 1
ATOM 645 N N . ILE A 1 79 ? 14.153 1.366 -6.456 1.00 92.75 79 ILE A N 1
ATOM 646 C CA . ILE A 1 79 ? 13.975 0.357 -7.497 1.00 92.75 79 ILE A CA 1
ATOM 647 C C . ILE A 1 79 ? 14.313 0.929 -8.865 1.00 92.75 79 ILE A C 1
ATOM 649 O O . ILE A 1 79 ? 14.337 2.145 -9.078 1.00 92.75 79 ILE A O 1
ATOM 653 N N . ILE A 1 80 ? 14.523 0.031 -9.813 1.00 94.00 80 ILE A N 1
ATOM 654 C CA . ILE A 1 80 ? 14.633 0.314 -11.234 1.00 94.00 80 ILE A CA 1
ATOM 655 C C . ILE A 1 80 ? 13.537 -0.480 -11.928 1.00 94.00 80 ILE A C 1
ATOM 657 O O . ILE A 1 80 ? 13.454 -1.692 -11.764 1.00 94.00 80 ILE A O 1
ATOM 661 N N . VAL A 1 81 ? 12.722 0.193 -12.731 1.00 96.00 81 VAL A N 1
ATOM 662 C CA . VAL A 1 81 ? 11.708 -0.458 -13.557 1.00 96.00 81 VAL A CA 1
ATOM 663 C C . VAL A 1 81 ? 12.107 -0.330 -15.013 1.00 96.00 81 VAL A C 1
ATOM 665 O O . VAL A 1 81 ? 12.349 0.773 -15.514 1.00 96.00 81 VAL A O 1
ATOM 668 N N . ARG A 1 82 ? 12.167 -1.476 -15.685 1.00 94.44 82 ARG A N 1
ATOM 669 C CA . ARG A 1 82 ? 12.245 -1.585 -17.137 1.00 94.44 82 ARG A CA 1
ATOM 670 C C . ARG A 1 82 ? 10.854 -1.916 -17.654 1.00 94.44 82 ARG A C 1
ATOM 672 O O . ARG A 1 82 ? 10.262 -2.885 -17.193 1.00 94.44 82 ARG A O 1
ATOM 679 N N . TYR A 1 83 ? 10.366 -1.152 -18.625 1.00 94.75 83 TYR A N 1
ATOM 680 C CA . TYR A 1 83 ? 9.154 -1.495 -19.369 1.00 94.75 83 TYR A CA 1
ATOM 681 C C . TYR A 1 83 ? 9.369 -1.143 -20.842 1.00 94.75 83 TYR A C 1
ATOM 683 O O . TYR A 1 83 ? 9.515 0.027 -21.207 1.00 94.75 83 TYR A O 1
ATOM 691 N N . GLY A 1 84 ? 9.458 -2.161 -21.699 1.00 91.12 84 GLY A N 1
ATOM 692 C CA . GLY A 1 84 ? 9.772 -1.943 -23.104 1.00 91.12 84 GLY A CA 1
ATOM 693 C C . GLY A 1 84 ? 11.219 -1.463 -23.263 1.00 91.12 84 GLY A C 1
ATOM 694 O O . GLY A 1 84 ? 12.163 -2.129 -22.833 1.00 91.12 84 GLY A O 1
ATOM 695 N N . ASN A 1 85 ? 11.385 -0.294 -23.880 1.00 88.31 85 ASN A N 1
ATOM 696 C CA . ASN A 1 85 ? 12.686 0.368 -24.026 1.00 88.31 85 ASN A CA 1
ATOM 697 C C . ASN A 1 85 ? 12.958 1.401 -22.924 1.00 88.31 85 ASN A C 1
ATOM 699 O O . ASN A 1 85 ? 14.063 1.937 -22.855 1.00 88.31 85 ASN A O 1
ATOM 703 N N . GLU A 1 86 ? 11.970 1.690 -22.075 1.00 92.31 86 GLU A N 1
ATOM 704 C CA . GLU A 1 86 ? 12.127 2.634 -20.976 1.00 92.31 86 GLU A CA 1
ATOM 705 C C . GLU A 1 86 ? 12.781 1.952 -19.778 1.00 92.31 86 GLU A C 1
ATOM 707 O O . GLU A 1 86 ? 12.498 0.796 -19.451 1.00 92.31 86 GLU A O 1
ATOM 712 N N . LEU A 1 87 ? 13.627 2.713 -19.093 1.00 92.44 87 LEU A N 1
ATOM 713 C CA . LEU A 1 87 ? 14.295 2.303 -17.872 1.00 92.44 87 LEU A CA 1
ATOM 714 C C . LEU A 1 87 ? 14.308 3.501 -16.918 1.00 92.44 87 LEU A C 1
ATOM 716 O O . LEU A 1 87 ? 14.873 4.546 -17.249 1.00 92.44 87 LEU A O 1
ATOM 720 N N . LYS A 1 88 ? 13.658 3.382 -15.756 1.00 94.25 88 LYS A N 1
ATOM 721 C CA . LYS A 1 88 ? 13.531 4.485 -14.787 1.00 94.25 88 LYS A CA 1
ATOM 722 C C . LYS A 1 88 ? 13.812 4.026 -13.365 1.00 94.25 88 LYS A C 1
ATOM 724 O O . LYS A 1 88 ? 13.434 2.927 -12.974 1.00 94.25 88 LYS A O 1
ATOM 729 N N . LYS A 1 89 ? 14.454 4.902 -12.592 1.00 93.81 89 LYS A N 1
ATOM 730 C CA . LYS A 1 89 ? 14.699 4.727 -11.158 1.00 93.81 89 LYS A CA 1
ATOM 731 C C . LYS A 1 89 ? 13.593 5.404 -10.347 1.00 93.81 89 LYS A C 1
ATOM 733 O O . LYS A 1 89 ? 13.201 6.525 -10.667 1.00 93.81 89 LYS A O 1
ATOM 738 N N . TYR A 1 90 ? 13.164 4.751 -9.273 1.00 93.06 90 TYR A N 1
ATOM 739 C CA . TYR A 1 90 ? 12.210 5.275 -8.298 1.00 93.06 90 TYR A CA 1
ATOM 740 C C . TYR A 1 90 ? 12.774 5.142 -6.886 1.00 93.06 90 TYR A C 1
ATOM 742 O O . TYR A 1 90 ? 13.523 4.208 -6.606 1.00 93.06 90 TYR A O 1
ATOM 750 N N . ASP A 1 91 ? 12.406 6.065 -6.000 1.00 91.31 91 ASP A N 1
ATOM 751 C CA . ASP A 1 91 ? 12.724 5.996 -4.571 1.00 91.31 91 ASP A CA 1
ATOM 752 C C . ASP A 1 91 ? 11.601 5.257 -3.827 1.00 91.31 91 ASP A C 1
ATOM 754 O O . ASP A 1 91 ? 10.759 5.859 -3.169 1.00 91.31 91 ASP A O 1
ATOM 758 N N . ILE A 1 92 ? 11.526 3.944 -4.053 1.00 90.00 92 ILE A N 1
ATOM 759 C CA . ILE A 1 92 ? 10.516 3.045 -3.482 1.00 90.00 92 ILE A CA 1
ATOM 760 C C . ILE A 1 92 ? 11.241 1.996 -2.647 1.00 90.00 92 ILE A C 1
ATOM 762 O O . ILE A 1 92 ? 12.203 1.386 -3.120 1.00 90.00 92 ILE A O 1
ATOM 766 N N . LYS A 1 93 ? 10.796 1.791 -1.407 1.00 87.12 93 LYS A N 1
ATOM 767 C CA . LYS A 1 93 ? 11.255 0.661 -0.596 1.00 87.12 93 LYS A CA 1
ATOM 768 C C . LYS A 1 93 ? 10.675 -0.620 -1.170 1.00 87.12 93 LYS A C 1
ATOM 770 O O . LYS A 1 93 ? 9.497 -0.647 -1.505 1.00 87.12 93 LYS A O 1
ATOM 775 N N . TYR A 1 94 ? 11.492 -1.656 -1.297 1.00 81.81 94 TYR A N 1
ATOM 776 C CA . TYR A 1 94 ? 11.078 -2.830 -2.062 1.00 81.81 94 TYR A CA 1
ATOM 777 C C . TYR A 1 94 ? 10.981 -4.125 -1.268 1.00 81.81 94 TYR A C 1
ATOM 779 O O . TYR A 1 94 ? 10.324 -5.046 -1.750 1.00 81.81 94 TYR A O 1
ATOM 787 N N . MET A 1 95 ? 11.601 -4.202 -0.087 1.00 74.19 95 MET A N 1
ATOM 788 C CA . MET A 1 95 ? 11.609 -5.405 0.741 1.00 74.19 95 MET A CA 1
ATOM 789 C C . MET A 1 95 ? 11.678 -5.092 2.239 1.00 74.19 95 MET A C 1
ATOM 791 O O . MET A 1 95 ? 12.242 -4.086 2.669 1.00 74.19 95 MET A O 1
ATOM 795 N N . THR A 1 96 ? 11.156 -6.031 3.026 1.00 69.69 96 THR A N 1
ATOM 796 C CA . THR A 1 96 ? 11.398 -6.168 4.470 1.00 69.69 96 THR A CA 1
ATOM 797 C C . THR A 1 96 ? 12.614 -7.066 4.735 1.00 69.69 96 THR A C 1
ATOM 799 O O . THR A 1 96 ? 12.935 -7.894 3.874 1.00 69.69 96 THR A O 1
ATOM 802 N N . PRO A 1 97 ? 13.200 -7.046 5.948 1.00 67.69 97 PRO A N 1
ATOM 803 C CA . PRO A 1 97 ? 14.267 -7.972 6.349 1.00 67.69 97 PRO A CA 1
ATOM 804 C C . PRO A 1 97 ? 13.978 -9.466 6.119 1.00 67.69 97 PRO A C 1
ATOM 806 O O . PRO A 1 97 ? 14.910 -10.244 5.967 1.00 67.69 97 PRO A O 1
ATOM 809 N N . MET A 1 98 ? 12.706 -9.879 6.040 1.00 69.62 98 MET A N 1
ATOM 810 C CA . MET A 1 98 ? 12.306 -11.276 5.803 1.00 69.62 98 MET A CA 1
ATOM 811 C C . MET A 1 98 ? 12.340 -11.742 4.341 1.00 69.62 98 MET A C 1
ATOM 813 O O . MET A 1 98 ? 11.842 -12.821 4.032 1.00 69.62 98 MET A O 1
ATOM 817 N N . PHE A 1 99 ? 12.885 -10.945 3.426 1.00 74.62 99 PHE A N 1
ATOM 818 C CA . PHE A 1 99 ? 13.083 -11.364 2.039 1.00 74.62 99 PHE A CA 1
ATOM 819 C C . PHE A 1 99 ? 11.794 -11.701 1.254 1.00 74.62 99 PHE A C 1
ATOM 821 O O . PHE A 1 99 ? 11.764 -12.612 0.429 1.00 74.62 99 PHE A O 1
ATOM 828 N N . VAL A 1 100 ? 10.699 -10.971 1.479 1.00 80.56 100 VAL A N 1
ATOM 829 C CA . VAL A 1 100 ? 9.453 -11.201 0.727 1.00 80.56 100 VAL A CA 1
ATOM 830 C C . VAL A 1 100 ? 9.478 -10.423 -0.591 1.00 80.56 100 VAL A C 1
ATOM 832 O O . VAL A 1 100 ? 9.477 -9.190 -0.590 1.00 80.56 100 VAL A O 1
ATOM 835 N N . LEU A 1 101 ? 9.497 -11.148 -1.714 1.00 85.81 101 LEU A N 1
ATOM 836 C CA . LEU A 1 101 ? 9.543 -10.564 -3.057 1.00 85.81 101 LEU A CA 1
ATOM 837 C C . LEU A 1 101 ? 8.227 -9.859 -3.445 1.00 85.81 101 LEU A C 1
ATOM 839 O O . LEU A 1 101 ? 7.161 -10.225 -2.938 1.00 85.81 101 LEU A O 1
ATOM 843 N N . PRO A 1 102 ? 8.277 -8.872 -4.360 1.00 90.06 102 PRO A N 1
ATOM 844 C CA . PRO A 1 102 ? 7.085 -8.185 -4.834 1.00 90.06 102 PRO A CA 1
ATOM 845 C C . PRO A 1 102 ? 6.116 -9.102 -5.588 1.00 90.06 102 PRO A C 1
ATOM 847 O O . PRO A 1 102 ? 6.524 -10.002 -6.324 1.00 90.06 102 PRO A O 1
ATOM 850 N N . LYS A 1 103 ? 4.816 -8.826 -5.455 1.00 91.50 103 LYS A N 1
ATOM 851 C CA . LYS A 1 103 ? 3.746 -9.526 -6.189 1.00 91.50 103 LYS A CA 1
ATOM 852 C C . LYS A 1 103 ? 3.317 -8.701 -7.395 1.00 91.50 103 LYS A C 1
ATOM 854 O O . LYS A 1 103 ? 3.147 -7.491 -7.260 1.00 91.50 103 LYS A O 1
ATOM 859 N N . LEU A 1 104 ? 3.066 -9.351 -8.534 1.00 94.62 104 LEU A N 1
ATOM 860 C CA . LEU A 1 104 ? 2.622 -8.690 -9.765 1.00 94.62 104 LEU A CA 1
ATOM 861 C C . LEU A 1 104 ? 1.187 -9.060 -10.157 1.00 94.62 104 LEU A C 1
ATOM 863 O O . LEU A 1 104 ? 0.760 -10.202 -9.986 1.00 94.62 104 LEU A O 1
ATOM 867 N N . LYS A 1 105 ? 0.467 -8.106 -10.756 1.00 95.88 105 LYS A N 1
ATOM 868 C CA . LYS A 1 105 ? -0.833 -8.331 -11.406 1.00 95.88 105 LYS A CA 1
ATOM 869 C C . LYS A 1 105 ? -0.995 -7.408 -12.605 1.00 95.88 105 LYS A C 1
ATOM 871 O O . LYS A 1 105 ? -0.798 -6.205 -12.491 1.00 95.88 105 LYS A O 1
ATOM 876 N N . ILE A 1 106 ? -1.403 -7.952 -13.746 1.00 96.25 106 ILE A N 1
ATOM 877 C CA . ILE A 1 106 ? -1.801 -7.144 -14.903 1.00 96.25 106 ILE A CA 1
ATOM 878 C C . ILE A 1 106 ? -3.289 -6.822 -14.783 1.00 96.25 106 ILE A C 1
ATOM 880 O O . ILE A 1 106 ? -4.099 -7.720 -14.535 1.00 96.25 106 ILE A O 1
ATOM 884 N N . VAL A 1 107 ? -3.646 -5.556 -14.981 1.00 95.50 107 VAL A N 1
ATOM 885 C CA . VAL A 1 107 ? -5.033 -5.093 -15.064 1.00 95.50 107 VAL A CA 1
ATOM 886 C C . VAL A 1 107 ? -5.234 -4.223 -16.298 1.00 95.50 107 VAL A C 1
ATOM 888 O O . VAL A 1 107 ? -4.327 -3.520 -16.743 1.00 95.50 107 VAL A O 1
ATOM 891 N N . GLN A 1 108 ? -6.442 -4.274 -16.847 1.00 94.81 108 GLN A N 1
ATOM 892 C CA . GLN A 1 108 ? -6.838 -3.505 -18.018 1.00 94.81 108 GLN A CA 1
ATOM 893 C C . GLN A 1 108 ? -7.820 -2.414 -17.589 1.00 94.81 108 GLN A C 1
ATOM 895 O O . GLN A 1 108 ? -8.890 -2.727 -17.071 1.00 94.81 108 GLN A O 1
ATOM 900 N N . ILE A 1 109 ? -7.470 -1.148 -17.822 1.00 92.25 109 ILE A N 1
ATOM 901 C CA . ILE A 1 109 ? -8.303 0.020 -17.512 1.00 92.25 109 ILE A CA 1
ATOM 902 C C . ILE A 1 109 ? -8.599 0.760 -18.817 1.00 92.25 109 ILE A C 1
ATOM 904 O O . ILE A 1 109 ? -7.727 1.406 -19.403 1.00 92.25 109 ILE A O 1
ATOM 908 N N . GLY A 1 110 ? -9.827 0.620 -19.320 1.00 89.25 110 GLY A N 1
ATOM 909 C CA . GLY A 1 110 ? -10.164 1.048 -20.677 1.00 89.25 110 GLY A CA 1
ATOM 910 C C . GLY A 1 110 ? -9.243 0.371 -21.700 1.00 89.25 110 GLY A C 1
ATOM 911 O O . GLY A 1 110 ? -9.154 -0.855 -21.763 1.00 89.25 110 GLY A O 1
ATOM 912 N N . GLN A 1 111 ? -8.509 1.161 -22.485 1.00 89.06 111 GLN A N 1
ATOM 913 C CA . GLN A 1 111 ? -7.505 0.654 -23.437 1.00 89.06 111 GLN A CA 1
ATOM 914 C C . GLN A 1 111 ? -6.084 0.565 -22.854 1.00 89.06 111 GLN A C 1
ATOM 916 O O . GLN A 1 111 ? -5.178 0.078 -23.527 1.00 89.06 111 GLN A O 1
ATOM 921 N N . GLN A 1 112 ? -5.877 1.002 -21.611 1.00 93.44 112 GLN A N 1
ATOM 922 C CA . GLN A 1 112 ? -4.569 1.021 -20.968 1.00 93.44 112 GLN A CA 1
ATOM 923 C C . GLN A 1 112 ? -4.325 -0.258 -20.162 1.00 93.44 112 GLN A C 1
ATOM 925 O O . GLN A 1 112 ? -5.069 -0.573 -19.236 1.00 93.44 112 GLN A O 1
ATOM 930 N N . GLU A 1 113 ? -3.223 -0.942 -20.455 1.00 95.44 113 GLU A N 1
ATOM 931 C CA . GLU A 1 113 ? -2.682 -1.983 -19.580 1.00 95.44 113 GLU A CA 1
ATOM 932 C C . GLU A 1 113 ? -1.862 -1.342 -18.449 1.00 95.44 113 GLU A C 1
ATOM 934 O O . GLU A 1 113 ? -1.043 -0.445 -18.697 1.00 95.44 113 GLU A O 1
ATOM 939 N N . ILE A 1 114 ? -2.081 -1.805 -17.218 1.00 96.94 114 ILE A N 1
ATOM 940 C CA . ILE A 1 114 ? -1.351 -1.396 -16.015 1.00 96.94 114 ILE A CA 1
ATOM 941 C C . ILE A 1 114 ? -0.804 -2.651 -15.331 1.00 96.94 114 ILE A C 1
ATOM 943 O O . ILE A 1 114 ? -1.534 -3.611 -15.088 1.00 96.94 114 ILE A O 1
ATOM 947 N N . ILE A 1 115 ? 0.482 -2.631 -14.988 1.00 97.88 115 ILE A N 1
ATOM 948 C CA . ILE A 1 115 ? 1.136 -3.678 -14.202 1.00 97.88 115 ILE A CA 1
ATOM 949 C C . ILE A 1 115 ? 1.220 -3.199 -12.759 1.00 97.88 115 ILE A C 1
ATOM 951 O O . ILE A 1 115 ? 1.964 -2.271 -12.442 1.00 97.88 115 ILE A O 1
ATOM 955 N N . LEU A 1 116 ? 0.438 -3.819 -11.889 1.00 97.62 116 LEU A N 1
ATOM 956 C CA . LEU A 1 116 ? 0.463 -3.591 -10.455 1.00 97.62 116 LEU A CA 1
ATOM 957 C C . LEU A 1 116 ? 1.607 -4.371 -9.822 1.00 97.62 116 LEU A C 1
ATOM 959 O O . LEU A 1 116 ? 1.830 -5.533 -10.163 1.00 97.62 116 LEU A O 1
ATOM 963 N N . CYS A 1 117 ? 2.296 -3.731 -8.887 1.00 96.06 117 CYS A N 1
ATOM 964 C CA . CYS A 1 117 ? 3.369 -4.305 -8.097 1.00 96.06 117 CYS A CA 1
ATOM 965 C C . CYS A 1 117 ? 3.155 -3.946 -6.623 1.00 96.06 117 CYS A C 1
ATOM 967 O O . CYS A 1 117 ? 3.158 -2.762 -6.276 1.00 96.06 117 CYS A O 1
ATOM 969 N N . SER A 1 118 ? 2.951 -4.959 -5.780 1.00 94.06 118 SER A N 1
ATOM 970 C CA . SER A 1 118 ? 2.917 -4.799 -4.322 1.00 94.06 118 SER A CA 1
ATOM 971 C C . SER A 1 118 ? 4.307 -5.071 -3.753 1.00 94.06 118 SER A C 1
ATOM 973 O O . SER A 1 118 ? 4.865 -6.143 -4.003 1.00 94.06 118 SER A O 1
ATOM 975 N N . PHE A 1 119 ? 4.854 -4.111 -3.009 1.00 91.06 119 PHE A N 1
ATOM 976 C CA . PHE A 1 119 ? 6.153 -4.201 -2.348 1.00 91.06 119 PHE A CA 1
ATOM 977 C C . PHE A 1 119 ? 5.968 -4.315 -0.842 1.00 91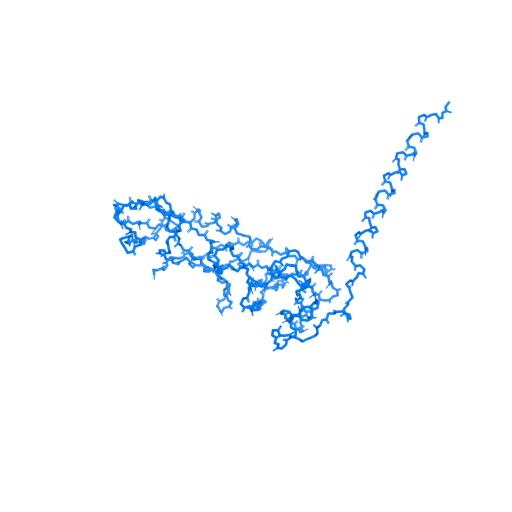.06 119 PHE A C 1
ATOM 979 O O . PHE A 1 119 ? 5.233 -3.535 -0.243 1.00 91.06 119 PHE A O 1
ATOM 986 N N . ASN A 1 120 ? 6.692 -5.244 -0.225 1.00 84.25 120 ASN A N 1
ATOM 987 C CA . ASN A 1 120 ? 6.728 -5.354 1.226 1.00 84.25 120 ASN A CA 1
ATOM 988 C C . ASN A 1 120 ? 7.627 -4.253 1.788 1.00 84.25 120 ASN A C 1
ATOM 990 O O . ASN A 1 120 ? 8.801 -4.157 1.420 1.00 84.25 120 ASN A O 1
ATOM 994 N N . THR A 1 121 ? 7.092 -3.447 2.696 1.00 76.75 121 THR A N 1
ATOM 995 C CA . THR A 1 121 ? 7.804 -2.364 3.370 1.00 76.75 121 THR A CA 1
ATOM 996 C C . THR A 1 121 ? 7.653 -2.479 4.887 1.00 76.75 121 THR A C 1
ATOM 998 O O . THR A 1 121 ? 6.884 -3.279 5.420 1.00 76.75 121 THR A O 1
ATOM 1001 N N . GLU A 1 122 ? 8.490 -1.740 5.611 1.00 67.44 122 GLU A N 1
ATOM 1002 C CA . GLU A 1 122 ? 8.534 -1.772 7.071 1.00 67.44 122 GLU A CA 1
ATOM 1003 C C . GLU A 1 122 ? 7.786 -0.570 7.660 1.00 67.44 122 GLU A C 1
ATOM 1005 O O . GLU A 1 122 ? 8.056 0.576 7.277 1.00 67.44 122 GLU A O 1
ATOM 1010 N N . SER A 1 123 ? 6.910 -0.818 8.639 1.00 56.59 123 SER A N 1
ATOM 1011 C CA . SER A 1 123 ? 6.198 0.220 9.402 1.00 56.59 123 SER A CA 1
ATOM 1012 C C . SER A 1 123 ? 7.053 0.925 10.470 1.00 56.59 123 SER A C 1
ATOM 1014 O O . SER A 1 123 ? 6.569 1.823 11.158 1.00 56.59 123 SER A O 1
ATOM 1016 N N . GLY A 1 124 ? 8.307 0.498 10.664 1.00 50.59 124 GLY A N 1
ATOM 1017 C CA . GLY A 1 124 ? 9.177 0.924 11.767 1.00 50.59 124 GLY A CA 1
ATOM 1018 C C . GLY A 1 124 ? 8.790 0.359 13.142 1.00 50.59 124 GLY A C 1
ATOM 1019 O O . GLY A 1 124 ? 9.353 0.782 14.147 1.00 50.59 124 GLY A O 1
ATOM 1020 N N . SER A 1 125 ? 7.825 -0.565 13.200 1.00 51.28 125 SER A N 1
ATOM 1021 C CA . SER A 1 125 ? 7.318 -1.190 14.436 1.00 51.28 125 SER A CA 1
ATOM 1022 C C . SER A 1 125 ? 7.200 -2.718 14.325 1.00 51.28 125 SER A C 1
ATOM 1024 O O . SER A 1 125 ? 6.346 -3.318 14.963 1.00 51.28 125 SER A O 1
ATOM 1026 N N . GLU A 1 126 ? 8.045 -3.347 13.496 1.00 51.53 126 GLU A N 1
ATOM 1027 C CA . GLU A 1 126 ? 8.010 -4.795 13.196 1.00 51.53 126 GLU A CA 1
ATOM 1028 C C . GLU A 1 126 ? 6.700 -5.277 12.529 1.00 51.53 126 GLU A C 1
ATOM 1030 O O . GLU A 1 126 ? 6.472 -6.478 12.396 1.00 51.53 126 GLU A O 1
ATOM 1035 N N . VAL A 1 127 ? 5.846 -4.357 12.058 1.00 57.75 127 VAL A N 1
ATOM 1036 C CA . VAL A 1 127 ? 4.581 -4.677 11.375 1.00 57.75 127 VAL A CA 1
ATOM 1037 C C . VAL A 1 127 ? 4.742 -4.591 9.854 1.00 57.75 127 VAL A C 1
ATOM 1039 O O . VAL A 1 127 ? 5.425 -3.707 9.326 1.00 57.75 127 VAL A O 1
ATOM 1042 N N . TYR A 1 128 ? 4.093 -5.520 9.148 1.00 66.38 128 TYR A N 1
ATOM 1043 C CA . TYR A 1 128 ? 4.070 -5.590 7.688 1.00 66.38 128 TYR A CA 1
ATOM 1044 C C . TYR A 1 128 ? 3.130 -4.543 7.097 1.00 66.38 128 TYR A C 1
ATOM 1046 O O . TYR A 1 128 ? 1.928 -4.532 7.377 1.00 66.38 128 TYR A O 1
ATOM 1054 N N . ILE A 1 129 ? 3.684 -3.691 6.243 1.00 83.00 129 ILE A N 1
ATOM 1055 C CA . ILE A 1 129 ? 2.908 -2.824 5.364 1.00 83.00 129 ILE A CA 1
ATOM 1056 C C . ILE A 1 129 ? 3.303 -3.179 3.940 1.00 83.00 129 ILE A C 1
ATOM 1058 O O . ILE A 1 129 ? 4.477 -3.351 3.628 1.00 83.00 129 ILE A O 1
ATOM 1062 N N . GLU A 1 130 ? 2.315 -3.304 3.073 1.00 88.81 130 GLU A N 1
ATOM 1063 C CA . GLU A 1 130 ? 2.538 -3.353 1.641 1.00 88.81 130 GLU A CA 1
ATOM 1064 C C . GLU A 1 130 ? 2.239 -1.990 1.022 1.00 88.81 130 GLU A C 1
ATOM 1066 O O . GLU A 1 130 ? 1.191 -1.399 1.284 1.00 88.81 130 GLU A O 1
ATOM 1071 N N . ASP A 1 131 ? 3.146 -1.521 0.167 1.00 91.31 131 ASP A N 1
ATOM 1072 C CA . ASP A 1 131 ? 2.906 -0.387 -0.720 1.00 91.31 131 ASP A CA 1
ATOM 1073 C C . ASP A 1 131 ? 2.564 -0.910 -2.120 1.00 91.31 131 ASP A C 1
ATOM 1075 O O . ASP A 1 131 ? 3.289 -1.730 -2.692 1.00 91.31 131 ASP A O 1
ATOM 1079 N N . LEU A 1 132 ? 1.469 -0.415 -2.700 1.00 94.94 132 LEU A N 1
ATOM 1080 C CA . LEU A 1 132 ? 1.027 -0.793 -4.040 1.00 94.94 132 LEU A CA 1
ATOM 1081 C C . LEU A 1 132 ? 1.320 0.328 -5.042 1.00 94.94 132 LEU A C 1
ATOM 1083 O O . LEU A 1 132 ? 0.958 1.492 -4.849 1.00 94.94 132 LEU A O 1
ATOM 1087 N N . TYR A 1 133 ? 1.928 -0.044 -6.165 1.00 96.44 133 TYR A N 1
ATOM 1088 C CA . TYR A 1 133 ? 2.170 0.846 -7.298 1.00 96.44 133 TYR A CA 1
ATOM 1089 C C . TYR A 1 133 ? 1.658 0.215 -8.586 1.00 96.44 133 TYR A C 1
ATOM 1091 O O . TYR A 1 133 ? 1.700 -1.001 -8.749 1.00 96.44 133 TYR A O 1
ATOM 1099 N N . GLY A 1 134 ? 1.214 1.043 -9.527 1.00 97.19 134 GLY A N 1
ATOM 1100 C CA . GLY A 1 134 ? 0.917 0.613 -10.890 1.00 97.19 134 GLY A CA 1
ATOM 1101 C C . GLY A 1 134 ? 1.865 1.260 -11.890 1.00 97.19 134 GLY A C 1
ATOM 1102 O O . GLY A 1 134 ? 2.144 2.455 -11.812 1.00 97.19 134 GLY A O 1
ATOM 1103 N N . PHE A 1 135 ? 2.341 0.480 -12.850 1.00 97.75 135 PHE A N 1
ATOM 1104 C CA . PHE A 1 135 ? 3.239 0.918 -13.911 1.00 97.75 135 PHE A CA 1
ATOM 1105 C C . PHE A 1 135 ? 2.554 0.772 -15.263 1.00 97.75 135 PHE A C 1
ATOM 1107 O O . PHE A 1 135 ? 1.956 -0.262 -15.559 1.00 97.75 135 PHE A O 1
ATOM 1114 N N . TYR A 1 136 ? 2.639 1.805 -16.096 1.00 96.62 136 TYR A N 1
ATOM 1115 C CA . TYR A 1 136 ? 2.001 1.806 -17.411 1.00 96.62 136 TYR A CA 1
ATOM 1116 C C . TYR A 1 136 ? 2.788 2.653 -18.409 1.00 96.62 136 TYR A C 1
ATOM 1118 O O . TYR A 1 136 ? 3.518 3.569 -18.026 1.00 96.62 136 TYR A O 1
ATOM 1126 N N . GLN A 1 137 ? 2.632 2.353 -19.696 1.00 95.19 137 GLN A N 1
ATOM 1127 C CA . GLN A 1 137 ? 3.177 3.162 -20.782 1.00 95.19 137 GLN A CA 1
ATOM 1128 C C . GLN A 1 137 ? 2.072 4.002 -21.415 1.00 95.19 137 GLN A C 1
ATOM 1130 O O . GLN A 1 137 ? 1.005 3.474 -21.713 1.00 95.19 137 GLN A O 1
ATOM 1135 N N . ASP A 1 138 ? 2.312 5.299 -21.607 1.00 92.25 138 ASP A N 1
ATOM 1136 C CA . ASP A 1 138 ? 1.379 6.152 -22.350 1.00 92.25 138 ASP A CA 1
ATOM 1137 C C . ASP A 1 138 ? 1.451 5.902 -23.870 1.00 92.25 138 ASP A C 1
ATOM 1139 O O . ASP A 1 138 ? 2.229 5.079 -24.353 1.00 92.25 138 ASP A O 1
ATOM 1143 N N . SER A 1 139 ? 0.667 6.645 -24.659 1.00 90.44 139 SER A N 1
ATOM 1144 C CA . SER A 1 139 ? 0.645 6.514 -26.126 1.00 90.44 139 SER A CA 1
ATOM 1145 C C . SER A 1 139 ? 1.976 6.838 -26.819 1.00 90.44 139 SER A C 1
ATOM 1147 O O . SER A 1 139 ? 2.136 6.551 -28.005 1.00 90.44 139 SER A O 1
ATOM 1149 N N . LYS A 1 140 ? 2.940 7.431 -26.103 1.00 92.25 140 LYS A N 1
ATOM 1150 C CA . LYS A 1 140 ? 4.305 7.705 -26.575 1.00 92.25 140 LYS A CA 1
ATOM 1151 C C . LYS A 1 140 ? 5.317 6.697 -26.023 1.00 92.25 140 LYS A C 1
ATOM 1153 O O . LYS A 1 140 ? 6.518 6.892 -26.199 1.00 92.25 140 LYS A O 1
ATOM 1158 N N . ASN A 1 141 ? 4.841 5.620 -25.398 1.00 90.38 141 ASN A N 1
ATOM 1159 C CA . ASN A 1 141 ? 5.619 4.590 -24.719 1.00 90.38 141 ASN A CA 1
ATOM 1160 C C . ASN A 1 141 ? 6.415 5.086 -23.502 1.00 90.38 141 ASN A C 1
ATOM 1162 O O . ASN A 1 141 ? 7.326 4.388 -23.052 1.00 90.38 141 ASN A O 1
ATOM 1166 N N . PHE A 1 142 ? 6.087 6.251 -22.933 1.00 93.50 142 PHE A N 1
ATOM 1167 C CA . PHE A 1 142 ? 6.765 6.707 -21.724 1.00 93.50 142 PHE A CA 1
ATOM 1168 C C . PHE A 1 142 ? 6.257 5.953 -20.504 1.00 93.50 142 PHE A C 1
ATOM 1170 O O . PHE A 1 142 ? 5.052 5.861 -20.270 1.00 93.50 142 PHE A O 1
ATOM 1177 N N . LEU A 1 143 ? 7.198 5.467 -19.693 1.00 95.62 143 LEU A N 1
ATOM 1178 C CA . LEU A 1 143 ? 6.889 4.780 -18.446 1.00 95.62 143 LEU A CA 1
ATOM 1179 C C . LEU A 1 143 ? 6.379 5.771 -17.391 1.00 95.62 143 LEU A C 1
ATOM 1181 O O . LEU A 1 143 ? 7.087 6.709 -17.012 1.00 95.62 143 LEU A O 1
ATOM 1185 N N . ASN A 1 144 ? 5.172 5.536 -16.900 1.00 95.62 144 ASN A N 1
ATOM 1186 C CA . ASN A 1 144 ? 4.504 6.306 -15.862 1.00 95.62 144 ASN A CA 1
ATOM 1187 C C . ASN A 1 144 ? 4.183 5.411 -14.657 1.00 95.62 144 ASN A C 1
ATOM 1189 O O . ASN A 1 144 ? 4.162 4.183 -14.764 1.00 95.62 144 ASN A O 1
ATOM 1193 N N . ILE A 1 145 ? 3.941 6.047 -13.510 1.00 95.62 145 ILE A N 1
ATOM 1194 C CA . ILE A 1 145 ? 3.623 5.376 -12.248 1.00 95.62 145 ILE A CA 1
ATOM 1195 C C . ILE A 1 145 ? 2.335 5.950 -11.650 1.00 95.62 145 ILE A C 1
ATOM 1197 O O . ILE A 1 145 ? 2.106 7.159 -11.702 1.00 95.62 145 ILE A O 1
ATOM 1201 N N . MET A 1 146 ? 1.506 5.081 -11.080 1.00 94.44 146 MET A N 1
ATOM 1202 C CA . MET A 1 146 ? 0.405 5.423 -10.179 1.00 94.44 146 MET A CA 1
ATOM 1203 C C . MET A 1 146 ? 0.733 4.909 -8.774 1.00 94.44 146 MET A C 1
ATOM 1205 O O . MET A 1 146 ? 1.287 3.819 -8.627 1.00 94.44 146 MET A O 1
ATOM 1209 N N . ASN A 1 147 ? 0.413 5.700 -7.752 1.00 91.62 147 ASN A N 1
ATOM 1210 C CA . ASN A 1 147 ? 0.686 5.378 -6.352 1.00 91.62 147 ASN A CA 1
ATOM 1211 C C . ASN A 1 147 ? -0.634 5.164 -5.604 1.00 91.62 147 ASN A C 1
ATOM 1213 O O . ASN A 1 147 ? -1.494 6.050 -5.612 1.00 91.62 147 ASN A O 1
ATOM 1217 N N . PHE A 1 148 ? -0.770 4.024 -4.930 1.00 93.75 148 PHE A N 1
ATOM 1218 C CA . PHE A 1 148 ? -1.894 3.737 -4.047 1.00 93.75 148 PHE A CA 1
ATOM 1219 C C . PHE A 1 148 ? -1.579 4.243 -2.637 1.00 93.75 148 PHE A C 1
ATOM 1221 O O . PHE A 1 148 ? -1.301 3.472 -1.724 1.00 93.75 148 PHE A O 1
ATOM 1228 N N . SER A 1 149 ? -1.562 5.569 -2.480 1.00 91.25 149 SER A N 1
ATOM 1229 C CA . SER A 1 149 ? -1.012 6.195 -1.278 1.00 91.25 149 SER A CA 1
ATOM 1230 C C . SER A 1 149 ? -1.819 5.912 -0.010 1.00 91.25 149 SER A C 1
ATOM 1232 O O . SER A 1 149 ? -3.055 5.899 -0.019 1.00 91.25 149 SER A O 1
ATOM 1234 N N . ALA A 1 150 ? -1.091 5.804 1.105 1.00 91.44 150 ALA A N 1
ATOM 1235 C CA . ALA A 1 150 ? -1.666 5.657 2.435 1.00 91.44 150 ALA A CA 1
ATOM 1236 C C . ALA A 1 150 ? -2.677 6.738 2.789 1.00 91.44 150 ALA A C 1
ATOM 1238 O O . ALA A 1 150 ? -3.753 6.441 3.304 1.00 91.44 150 ALA A O 1
ATOM 1239 N N . ASP A 1 151 ? -2.367 7.984 2.452 1.00 93.25 151 ASP A N 1
ATOM 1240 C CA . ASP A 1 151 ? -3.255 9.108 2.722 1.00 93.25 151 ASP A CA 1
ATOM 1241 C C . ASP A 1 151 ? -4.597 8.973 1.992 1.00 93.25 151 ASP A C 1
ATOM 1243 O O . ASP A 1 151 ? -5.635 9.322 2.555 1.00 93.25 151 ASP A O 1
ATOM 1247 N N . ASN A 1 152 ? -4.604 8.427 0.767 1.00 95.00 152 ASN A N 1
ATOM 1248 C CA . ASN A 1 152 ? -5.836 8.284 -0.004 1.00 95.00 152 ASN A CA 1
ATOM 1249 C C . ASN A 1 152 ? -6.753 7.214 0.601 1.00 95.00 152 ASN A C 1
ATOM 1251 O O . ASN A 1 152 ? -7.896 7.517 0.941 1.00 95.00 152 ASN A O 1
ATOM 1255 N N . TYR A 1 153 ? -6.264 5.984 0.807 1.00 94.75 153 TYR A N 1
ATOM 1256 C CA . TYR A 1 153 ? -7.125 4.950 1.387 1.00 94.75 153 TYR A CA 1
ATOM 1257 C C . TYR A 1 153 ? -7.510 5.278 2.836 1.00 94.75 153 TYR A C 1
ATOM 1259 O O . TYR A 1 153 ? -8.644 5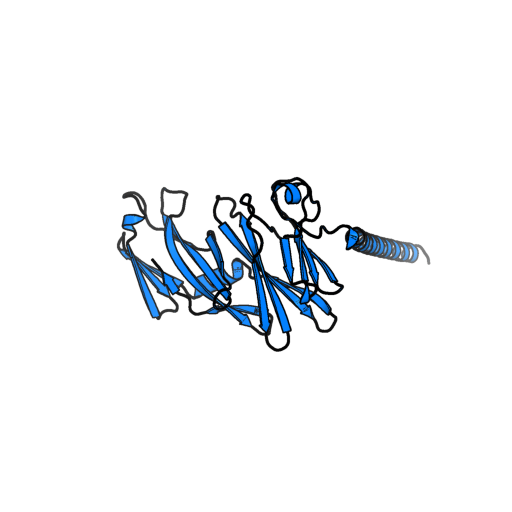.022 3.233 1.00 94.75 153 TYR A O 1
ATOM 1267 N N . LYS A 1 154 ? -6.630 5.925 3.618 1.00 95.06 154 LYS A N 1
ATOM 1268 C CA . LYS A 1 154 ? -6.974 6.347 4.984 1.00 95.06 154 LYS A CA 1
ATOM 1269 C C . LYS A 1 154 ? -8.092 7.382 4.992 1.00 95.06 154 LYS A C 1
ATOM 1271 O O . LYS A 1 154 ? -8.973 7.316 5.849 1.00 95.06 154 LYS A O 1
ATOM 1276 N N . LYS A 1 155 ? -8.065 8.331 4.053 1.00 95.94 155 LYS A N 1
ATOM 1277 C CA . LYS A 1 155 ? -9.133 9.318 3.881 1.00 95.94 155 LYS A CA 1
ATOM 1278 C C . LYS A 1 155 ? -10.464 8.638 3.556 1.00 95.94 155 LYS A C 1
ATOM 1280 O O . LYS A 1 155 ? -11.442 8.902 4.241 1.00 95.94 155 LYS A O 1
ATOM 1285 N N . GLN A 1 156 ? -10.479 7.729 2.583 1.00 96.94 156 GLN A N 1
ATOM 1286 C CA . GLN A 1 156 ? -11.698 7.015 2.188 1.00 96.94 156 GLN A CA 1
ATOM 1287 C C . GLN A 1 156 ? -12.281 6.178 3.334 1.00 96.94 156 GLN A C 1
ATOM 1289 O O . GLN A 1 156 ? -13.485 6.199 3.564 1.00 96.94 156 GLN A O 1
ATOM 1294 N N . LEU A 1 157 ? -11.429 5.505 4.114 1.00 96.25 157 LEU A N 1
ATOM 1295 C CA . LEU A 1 157 ? -11.867 4.785 5.310 1.00 96.25 157 LEU A CA 1
ATOM 1296 C C . LEU A 1 157 ? -12.427 5.726 6.389 1.00 96.25 157 LEU A C 1
ATOM 1298 O O . LEU A 1 157 ? -13.394 5.357 7.041 1.00 96.25 157 LEU A O 1
ATOM 1302 N N . ASN A 1 158 ? -11.883 6.943 6.547 1.00 95.12 158 ASN A N 1
ATOM 1303 C CA . ASN A 1 158 ? -12.363 7.903 7.559 1.00 95.12 158 ASN A CA 1
ATOM 1304 C C . ASN A 1 158 ? -13.744 8.451 7.178 1.00 95.12 158 ASN A C 1
ATOM 1306 O O . ASN A 1 158 ? -14.519 8.848 8.039 1.00 95.12 158 ASN A O 1
ATOM 1310 N N . GLU A 1 159 ? -14.032 8.510 5.878 1.00 95.31 159 GLU A N 1
ATOM 1311 C CA . GLU A 1 159 ? -15.333 8.914 5.348 1.00 95.31 159 GLU A CA 1
ATOM 1312 C C . GLU A 1 159 ? -16.358 7.771 5.441 1.00 95.31 159 GLU A C 1
ATOM 1314 O O . GLU A 1 159 ? -17.539 8.019 5.687 1.00 95.31 159 GLU A O 1
ATOM 1319 N N . ALA A 1 160 ? -15.913 6.522 5.265 1.00 95.38 160 ALA A N 1
ATOM 1320 C CA . ALA A 1 160 ? -16.776 5.344 5.253 1.00 95.38 160 ALA A CA 1
ATOM 1321 C C . ALA A 1 160 ? -17.068 4.768 6.648 1.00 95.38 160 ALA A C 1
ATOM 1323 O O . ALA A 1 160 ? -18.159 4.240 6.866 1.00 95.38 160 ALA A O 1
ATOM 1324 N N . ILE A 1 161 ? -16.112 4.825 7.577 1.00 94.88 161 ILE A N 1
ATOM 1325 C CA . ILE A 1 161 ? -16.193 4.172 8.888 1.00 94.88 161 ILE A CA 1
ATOM 1326 C C . ILE A 1 161 ? -16.427 5.222 9.971 1.00 94.88 161 ILE A C 1
ATOM 1328 O O . ILE A 1 161 ? -15.562 6.040 10.272 1.00 94.88 161 ILE A O 1
ATOM 1332 N N . ASN A 1 162 ? -17.584 5.133 10.617 1.00 94.38 162 ASN A N 1
ATOM 1333 C CA . ASN A 1 162 ? -17.889 5.847 11.849 1.00 94.38 162 ASN A CA 1
ATOM 1334 C C . ASN A 1 162 ? -17.849 4.873 13.024 1.00 94.38 162 ASN A C 1
ATOM 1336 O O . ASN A 1 162 ? -18.087 3.678 12.857 1.00 94.38 162 ASN A O 1
ATOM 1340 N N . TYR A 1 163 ? -17.593 5.374 14.228 1.00 94.12 163 TYR A N 1
ATOM 1341 C CA . TYR A 1 163 ? -17.673 4.547 15.425 1.00 94.12 163 TYR A CA 1
ATOM 1342 C C . TYR A 1 163 ? -18.256 5.304 16.610 1.00 94.12 163 TYR A C 1
ATOM 1344 O O . TYR A 1 163 ? -18.134 6.528 16.718 1.00 94.12 163 TYR A O 1
ATOM 1352 N N . LYS A 1 164 ? -18.890 4.561 17.517 1.00 93.50 164 LYS A N 1
ATOM 1353 C CA . LYS A 1 164 ? -19.470 5.107 18.742 1.00 93.50 164 LYS A CA 1
ATOM 1354 C C . LYS A 1 164 ? -19.264 4.146 19.902 1.00 93.50 164 LYS A C 1
ATOM 1356 O O . LYS A 1 164 ? -19.632 2.980 19.834 1.00 93.50 164 LYS A O 1
ATOM 1361 N N . LEU A 1 165 ? -18.734 4.665 21.002 1.00 92.69 165 LEU A N 1
ATOM 1362 C CA . LEU A 1 165 ? -18.675 3.931 22.258 1.00 92.69 165 LEU A CA 1
ATOM 1363 C C . LEU A 1 165 ? -20.073 3.946 22.906 1.00 92.69 165 LEU A C 1
ATOM 1365 O O . LEU A 1 165 ? -20.558 5.010 23.297 1.00 92.69 165 LEU A O 1
ATOM 1369 N N . GLN A 1 166 ? -20.748 2.796 22.974 1.00 88.81 166 GLN A N 1
ATOM 1370 C CA . GLN A 1 166 ? -22.086 2.678 23.585 1.00 88.81 166 GLN A CA 1
ATOM 1371 C C . GLN A 1 166 ? -22.013 2.513 25.102 1.00 88.81 166 GLN A C 1
ATOM 1373 O O . GLN A 1 166 ? -22.855 3.011 25.846 1.00 88.81 166 GLN A O 1
ATOM 1378 N N . SER A 1 167 ? -20.994 1.796 25.556 1.00 85.12 167 SER A N 1
ATOM 1379 C CA . SER A 1 167 ? -20.642 1.612 26.960 1.00 85.12 167 SER A CA 1
ATOM 1380 C C . SER A 1 167 ? -19.130 1.475 27.053 1.00 85.12 167 SER A C 1
ATOM 1382 O O . SER A 1 167 ? -18.480 1.298 26.026 1.00 85.12 167 SER A O 1
ATOM 1384 N N . ASP A 1 168 ? -18.571 1.453 28.262 1.00 81.06 168 ASP A N 1
ATOM 1385 C CA . ASP A 1 168 ? -17.121 1.335 28.477 1.00 81.06 168 ASP A CA 1
ATOM 1386 C C . ASP A 1 168 ? -16.460 0.184 27.703 1.00 81.06 168 ASP A C 1
ATOM 1388 O O . ASP A 1 168 ? -15.253 0.207 27.470 1.00 81.06 168 ASP A O 1
ATOM 1392 N N . ASN A 1 169 ? -17.230 -0.837 27.327 1.00 87.31 169 ASN A N 1
ATOM 1393 C CA . ASN A 1 169 ? -16.729 -2.066 26.736 1.00 87.31 169 ASN A CA 1
ATOM 1394 C C . ASN A 1 169 ? -17.259 -2.359 25.334 1.00 87.31 169 ASN A C 1
ATOM 1396 O O . ASN A 1 169 ? -16.797 -3.319 24.741 1.00 87.31 169 ASN A O 1
ATOM 1400 N N . VAL A 1 170 ? -18.221 -1.601 24.807 1.00 91.62 170 VAL A N 1
ATOM 1401 C CA . VAL A 1 170 ? -18.838 -1.927 23.511 1.00 91.62 170 VAL A CA 1
ATOM 1402 C C . VAL A 1 170 ? -18.666 -0.763 22.557 1.00 91.62 170 VAL A C 1
ATOM 1404 O O . VAL A 1 170 ? -19.139 0.346 22.825 1.00 91.62 170 VAL A O 1
ATOM 1407 N N . LEU A 1 171 ? -17.977 -1.047 21.456 1.00 93.94 171 LEU A N 1
ATOM 1408 C CA . LEU A 1 171 ? -17.707 -0.116 20.377 1.00 93.94 171 LEU A CA 1
ATOM 1409 C C . LEU A 1 171 ? -18.508 -0.521 19.144 1.00 93.94 171 LEU A C 1
ATOM 1411 O O . LEU A 1 171 ? -18.263 -1.576 18.563 1.00 93.94 171 LEU A O 1
ATOM 1415 N N . ASP A 1 172 ? -19.428 0.343 18.744 1.00 94.06 172 ASP A N 1
ATOM 1416 C CA . ASP A 1 172 ? -20.188 0.186 17.513 1.00 94.06 172 ASP A CA 1
ATOM 1417 C C . ASP A 1 172 ? -19.354 0.725 16.359 1.00 94.06 172 ASP A C 1
ATOM 1419 O O . ASP A 1 172 ? -18.932 1.884 16.388 1.00 94.06 172 ASP A O 1
ATOM 1423 N N . ILE A 1 173 ? -19.153 -0.094 15.334 1.00 94.56 173 ILE A N 1
ATOM 1424 C CA . ILE A 1 173 ? -18.552 0.285 14.060 1.00 94.56 173 ILE A CA 1
ATOM 1425 C C . ILE A 1 173 ? -19.659 0.363 13.020 1.00 94.56 173 ILE A C 1
ATOM 1427 O O . ILE A 1 173 ? -20.372 -0.610 12.782 1.00 94.56 173 ILE A O 1
ATOM 1431 N N . ILE A 1 174 ? -19.789 1.525 12.394 1.00 94.06 174 ILE A N 1
ATOM 1432 C CA . ILE A 1 174 ? -20.820 1.832 11.411 1.00 94.06 174 ILE A CA 1
ATOM 1433 C C . ILE A 1 174 ? -20.136 2.080 10.069 1.00 94.06 174 ILE A C 1
ATOM 1435 O O . ILE A 1 174 ? -19.431 3.076 9.909 1.00 94.06 174 ILE A O 1
ATOM 1439 N N . ILE A 1 175 ? -20.371 1.207 9.092 1.00 93.25 175 ILE A N 1
ATOM 1440 C CA . ILE A 1 175 ? -19.802 1.333 7.744 1.00 93.25 175 ILE A CA 1
ATOM 1441 C C . ILE A 1 175 ? -20.860 1.895 6.796 1.00 93.25 175 ILE A C 1
ATOM 1443 O O . ILE A 1 175 ? -21.988 1.396 6.728 1.00 93.25 175 ILE A O 1
ATOM 1447 N N . ASN A 1 176 ? -20.505 2.954 6.066 1.00 89.69 176 ASN A N 1
ATOM 1448 C CA . ASN A 1 176 ? -21.345 3.622 5.070 1.00 89.69 176 ASN A CA 1
ATOM 1449 C C . ASN A 1 176 ? -22.752 3.979 5.590 1.00 89.69 176 ASN A C 1
ATOM 1451 O O . ASN A 1 176 ? -23.722 3.980 4.830 1.00 89.69 176 ASN A O 1
ATOM 1455 N N . ASN A 1 177 ? -22.865 4.264 6.895 1.00 85.75 177 ASN A N 1
ATOM 1456 C CA . ASN A 1 177 ? -24.118 4.542 7.611 1.00 85.75 177 ASN A CA 1
ATOM 1457 C C . ASN A 1 177 ? -25.192 3.444 7.483 1.00 85.75 177 ASN A C 1
ATOM 1459 O O . ASN A 1 177 ? -26.385 3.740 7.575 1.00 85.75 177 ASN A O 1
ATOM 1463 N N . LYS A 1 178 ? -24.789 2.192 7.239 1.00 84.44 178 LYS A N 1
ATOM 1464 C CA . LYS A 1 178 ? -25.707 1.068 6.999 1.00 84.44 178 LYS A CA 1
ATOM 1465 C C . LYS A 1 178 ? -25.371 -0.145 7.849 1.00 84.44 178 LYS A C 1
ATOM 1467 O O . LYS A 1 178 ? -26.241 -0.634 8.564 1.00 84.44 178 LYS A O 1
ATOM 1472 N N . ASP A 1 179 ? -24.130 -0.607 7.768 1.00 84.88 179 ASP A N 1
ATOM 1473 C CA . ASP A 1 179 ? -23.724 -1.855 8.403 1.00 84.88 179 ASP A CA 1
ATOM 1474 C C . ASP A 1 179 ? -23.190 -1.571 9.803 1.00 84.88 179 ASP A C 1
ATOM 1476 O O . ASP A 1 179 ? -22.342 -0.695 9.969 1.00 84.88 179 ASP A O 1
ATOM 1480 N N . LEU A 1 180 ? -23.694 -2.304 10.796 1.00 88.50 180 LEU A N 1
ATOM 1481 C CA . LEU A 1 180 ? -23.345 -2.154 12.206 1.00 88.50 180 LEU A CA 1
ATOM 1482 C C . LEU A 1 180 ? -22.609 -3.402 12.701 1.00 88.50 180 LEU A C 1
ATOM 1484 O O . LEU A 1 180 ? -23.106 -4.520 12.551 1.00 88.50 180 LEU A O 1
ATOM 1488 N N . TYR A 1 181 ? -21.452 -3.197 13.324 1.00 89.25 181 TYR A N 1
ATOM 1489 C CA . TYR A 1 181 ? -20.647 -4.245 13.942 1.00 89.25 181 TYR A CA 1
ATOM 1490 C C . TYR A 1 181 ? -20.280 -3.843 15.366 1.00 89.25 181 TYR A C 1
ATOM 1492 O O . TYR A 1 181 ? -19.649 -2.812 15.568 1.00 89.25 181 TYR A O 1
ATOM 1500 N N . ASP A 1 182 ? -20.582 -4.698 16.338 1.00 91.12 182 ASP A N 1
ATOM 1501 C CA . ASP A 1 182 ? -20.268 -4.404 17.739 1.00 91.12 182 ASP A CA 1
ATOM 1502 C C . ASP A 1 182 ? -18.983 -5.117 18.153 1.00 91.12 182 ASP A C 1
ATOM 1504 O O . ASP A 1 182 ? -18.857 -6.331 17.963 1.00 91.12 182 ASP A O 1
ATOM 1508 N N . ILE A 1 183 ? -18.036 -4.403 18.752 1.00 90.75 183 ILE A N 1
ATOM 1509 C CA . ILE A 1 183 ? -16.772 -4.964 19.240 1.00 90.75 183 ILE A CA 1
ATOM 1510 C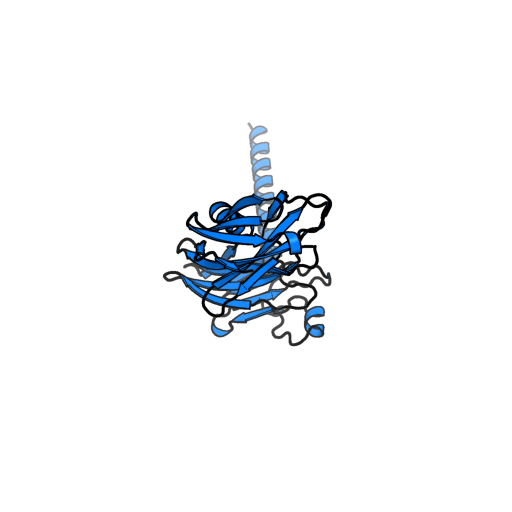 C . ILE A 1 183 ? -16.746 -4.881 20.764 1.00 90.75 183 ILE A C 1
ATOM 1512 O O . ILE A 1 183 ? -16.832 -3.792 21.332 1.00 90.75 183 ILE A O 1
ATOM 1516 N N . ASP A 1 184 ? -16.607 -6.038 21.425 1.00 92.19 184 ASP A N 1
ATOM 1517 C CA . ASP A 1 184 ? -16.384 -6.099 22.872 1.00 92.19 184 ASP A CA 1
ATOM 1518 C C . ASP A 1 184 ? -14.906 -5.831 23.177 1.00 92.19 184 ASP A C 1
ATOM 1520 O O . ASP A 1 184 ? -14.034 -6.678 22.970 1.00 92.19 184 ASP A O 1
ATOM 1524 N N . LEU A 1 185 ? -14.634 -4.632 23.682 1.00 92.19 185 LEU A N 1
ATOM 1525 C CA . LEU A 1 185 ? -13.307 -4.150 24.036 1.00 92.19 185 LEU A CA 1
ATOM 1526 C C . LEU A 1 185 ? -12.723 -4.832 25.282 1.00 92.19 185 LEU A C 1
ATOM 1528 O O . LEU A 1 185 ? -11.532 -4.663 25.527 1.00 92.19 185 LEU A O 1
ATOM 1532 N N . LYS A 1 186 ? -13.490 -5.614 26.063 1.00 90.44 186 LYS A N 1
ATOM 1533 C CA . LYS A 1 186 ? -12.971 -6.289 27.277 1.00 90.44 186 LYS A CA 1
ATOM 1534 C C . LYS A 1 186 ? -11.793 -7.211 27.002 1.00 90.44 186 LYS A C 1
ATOM 1536 O O . LYS A 1 186 ? -10.924 -7.342 27.853 1.00 90.44 186 LYS A O 1
ATOM 1541 N N . ASN A 1 187 ? -11.764 -7.838 25.828 1.00 87.06 187 ASN A N 1
ATOM 1542 C CA . ASN A 1 187 ? -10.689 -8.759 25.454 1.00 87.06 187 ASN A CA 1
ATOM 1543 C C . ASN A 1 187 ? -9.412 -8.034 25.004 1.00 87.06 187 ASN A C 1
ATOM 1545 O O . ASN A 1 187 ? -8.395 -8.680 24.779 1.00 87.06 187 ASN A O 1
ATOM 1549 N N . PHE A 1 188 ? -9.475 -6.710 24.864 1.00 88.06 188 PHE A N 1
ATOM 1550 C CA . PHE A 1 188 ? -8.411 -5.887 24.300 1.00 88.06 188 PHE A CA 1
ATOM 1551 C C . PHE A 1 188 ? -7.917 -4.821 25.278 1.00 88.06 188 PHE A C 1
ATOM 1553 O O . PHE A 1 188 ? -7.071 -4.016 24.909 1.00 88.06 188 PHE A O 1
ATOM 1560 N N . LYS A 1 189 ? -8.448 -4.756 26.504 1.00 85.38 189 LYS A N 1
ATOM 1561 C CA . LYS A 1 189 ? -8.091 -3.696 27.448 1.00 85.38 189 LYS A CA 1
ATOM 1562 C C . LYS A 1 189 ? -7.991 -4.187 28.884 1.00 85.38 189 LYS A C 1
ATOM 1564 O O . LYS A 1 189 ? -8.776 -5.028 29.318 1.00 85.38 189 LYS A O 1
ATOM 1569 N N . ASP A 1 190 ? -7.097 -3.558 29.636 1.00 86.50 190 ASP A N 1
ATOM 1570 C CA . ASP A 1 190 ? -7.053 -3.682 31.088 1.00 86.50 190 ASP A CA 1
ATOM 1571 C C . ASP A 1 190 ? -8.085 -2.770 31.770 1.00 86.50 190 ASP A C 1
ATOM 1573 O O . ASP A 1 190 ? -8.635 -1.831 31.188 1.00 86.50 190 ASP A O 1
ATOM 1577 N N . SER A 1 191 ? -8.350 -3.028 33.051 1.00 82.94 191 SER A N 1
ATOM 1578 C CA . SER A 1 191 ? -9.355 -2.297 33.838 1.00 82.94 191 SER A CA 1
ATOM 1579 C C . SER A 1 191 ? -9.065 -0.799 34.001 1.00 82.94 191 SER A C 1
ATOM 1581 O O . SER A 1 191 ? -9.982 -0.031 34.282 1.00 82.94 191 SER A O 1
ATOM 1583 N N . ASN A 1 192 ? -7.813 -0.371 33.821 1.00 86.75 192 ASN A N 1
ATOM 1584 C CA . ASN A 1 192 ? -7.373 1.024 33.900 1.00 86.75 192 ASN A CA 1
ATOM 1585 C C . ASN A 1 192 ? -7.183 1.687 32.520 1.00 86.75 192 ASN A C 1
ATOM 1587 O O . ASN A 1 192 ? -6.629 2.790 32.445 1.00 86.75 192 ASN A O 1
ATOM 1591 N N . TRP A 1 193 ? -7.597 1.030 31.435 1.00 91.88 193 TRP A N 1
ATOM 1592 C CA . TRP A 1 193 ? -7.487 1.536 30.068 1.00 91.88 193 TRP A CA 1
ATOM 1593 C C . TRP A 1 193 ? -8.842 2.045 29.571 1.00 91.88 193 TRP A C 1
ATOM 1595 O O . TRP A 1 193 ? -9.853 1.339 29.610 1.00 91.88 193 TRP A O 1
ATOM 1605 N N . ASN A 1 194 ? -8.859 3.277 29.064 1.00 91.50 194 ASN A N 1
ATOM 1606 C CA . ASN A 1 194 ? -10.034 3.905 28.471 1.00 91.50 194 ASN A CA 1
ATOM 1607 C C . ASN A 1 194 ? -9.827 4.054 26.971 1.00 91.50 194 ASN A C 1
ATOM 1609 O O . ASN A 1 194 ? -8.760 4.475 26.539 1.00 91.50 194 ASN A O 1
ATOM 1613 N N . PHE A 1 195 ? -10.844 3.706 26.189 1.00 94.00 195 PHE A N 1
ATOM 1614 C CA . PHE A 1 195 ? -10.805 3.837 24.738 1.00 94.00 195 PHE A CA 1
ATOM 1615 C C . PHE A 1 195 ? -10.678 5.310 24.323 1.00 94.00 195 PHE A C 1
ATOM 1617 O O . PHE A 1 195 ? -11.394 6.164 24.846 1.00 94.00 195 PHE A O 1
ATOM 1624 N N . GLU A 1 196 ? -9.800 5.595 23.361 1.00 93.62 196 GLU A N 1
ATOM 1625 C CA . GLU A 1 196 ? -9.589 6.945 22.828 1.00 93.62 196 GLU A CA 1
ATOM 1626 C C . GLU A 1 196 ? -10.063 7.075 21.378 1.00 93.62 196 GLU A C 1
ATOM 1628 O O . GLU A 1 196 ? -10.820 7.988 21.042 1.00 93.62 196 GLU A O 1
ATOM 1633 N N . LYS A 1 197 ? -9.598 6.183 20.497 1.00 93.88 197 LYS A N 1
ATOM 1634 C CA . LYS A 1 197 ? -9.863 6.258 19.054 1.00 93.88 197 LYS A CA 1
ATOM 1635 C C . LYS A 1 197 ? -9.569 4.944 18.341 1.00 93.88 197 LYS A C 1
ATOM 1637 O O . LYS A 1 197 ? -8.861 4.089 18.871 1.00 93.88 197 LYS A O 1
ATOM 1642 N N . ILE A 1 198 ? -10.044 4.855 17.101 1.00 93.56 198 ILE A N 1
ATOM 1643 C CA . ILE A 1 198 ? -9.628 3.833 16.137 1.00 93.56 198 ILE A CA 1
ATOM 1644 C C . ILE A 1 198 ? -8.596 4.421 15.166 1.00 93.56 198 ILE A C 1
ATOM 1646 O O . ILE A 1 198 ? -8.653 5.606 14.829 1.00 93.56 198 ILE A O 1
ATOM 1650 N N . SER A 1 199 ? -7.671 3.592 14.691 1.00 92.25 199 SER A N 1
ATOM 1651 C CA . SER A 1 199 ? -6.845 3.852 13.512 1.00 92.25 199 SER A CA 1
ATOM 1652 C C . SER A 1 199 ? -6.750 2.637 12.600 1.00 92.25 199 SER A C 1
ATOM 1654 O O . SER A 1 199 ? -7.198 1.538 12.921 1.00 92.25 199 SER A O 1
ATOM 1656 N N . TYR A 1 200 ? -6.125 2.858 11.451 1.00 90.38 200 TYR A N 1
ATOM 1657 C CA . TYR A 1 200 ? -5.761 1.823 10.497 1.00 90.38 200 TYR A CA 1
ATOM 1658 C C . TYR A 1 200 ? -4.568 2.284 9.655 1.00 90.38 200 TYR A C 1
ATOM 1660 O O . TYR A 1 200 ? -4.254 3.478 9.552 1.00 90.38 200 TYR A O 1
ATOM 1668 N N . GLY A 1 201 ? -3.921 1.316 9.009 1.00 84.81 201 GLY A N 1
ATOM 1669 C CA . GLY A 1 201 ? -2.818 1.544 8.078 1.00 84.81 201 GLY A CA 1
ATOM 1670 C C . GLY A 1 201 ? -1.419 1.343 8.656 1.00 84.81 201 GLY A C 1
ATOM 1671 O O . GLY A 1 201 ? -0.463 1.741 7.998 1.00 84.81 201 GLY A O 1
ATOM 1672 N N . ASN A 1 202 ? -1.304 0.750 9.845 1.00 84.06 202 ASN A N 1
ATOM 1673 C CA . ASN A 1 202 ? -0.042 0.219 10.372 1.00 84.06 202 ASN A CA 1
ATOM 1674 C C . ASN A 1 202 ? 0.171 -1.259 9.998 1.00 84.06 202 ASN A C 1
ATOM 1676 O O . ASN A 1 202 ? 1.298 -1.735 10.019 1.00 84.06 202 ASN A O 1
ATOM 1680 N N . ASN A 1 203 ? -0.903 -1.958 9.619 1.00 88.56 203 ASN A N 1
ATOM 1681 C CA . ASN A 1 203 ? -0.881 -3.272 8.987 1.00 88.56 203 ASN A CA 1
ATOM 1682 C C . ASN A 1 203 ? -1.699 -3.176 7.698 1.00 88.56 203 ASN A C 1
ATOM 1684 O O . ASN A 1 203 ? -2.881 -2.822 7.759 1.00 88.56 203 ASN A O 1
ATOM 1688 N N . VAL A 1 204 ? -1.059 -3.400 6.551 1.00 91.94 204 VAL A N 1
ATOM 1689 C CA . VAL A 1 204 ? -1.686 -3.294 5.226 1.00 91.94 204 VAL A CA 1
ATOM 1690 C C . VAL A 1 204 ? -1.152 -4.406 4.346 1.00 91.94 204 VAL A C 1
ATOM 1692 O O . VAL A 1 204 ? 0.057 -4.594 4.256 1.00 91.94 204 VAL A O 1
ATOM 1695 N N . SER A 1 205 ? -2.042 -5.107 3.658 1.00 92.62 205 SER A N 1
ATOM 1696 C CA . SER A 1 205 ? -1.672 -6.085 2.640 1.00 92.62 205 SER A CA 1
ATOM 1697 C C . SER A 1 205 ? -2.587 -5.983 1.429 1.00 92.62 205 SER A C 1
ATOM 1699 O O . SER A 1 205 ? -3.772 -5.656 1.551 1.00 92.62 205 SER A O 1
ATOM 1701 N N . PHE A 1 206 ? -2.033 -6.280 0.258 1.00 94.25 206 PHE A N 1
ATOM 1702 C CA . PHE A 1 206 ? -2.763 -6.372 -0.995 1.00 94.25 206 PHE A CA 1
ATOM 1703 C C . PHE A 1 206 ? -2.770 -7.814 -1.503 1.00 94.25 206 PHE A C 1
ATOM 1705 O O . PHE A 1 206 ? -1.744 -8.500 -1.495 1.00 94.25 206 PHE A O 1
ATOM 1712 N N . SER A 1 207 ? -3.909 -8.288 -1.998 1.00 93.88 207 SER A N 1
ATOM 1713 C CA . SER A 1 207 ? -4.013 -9.595 -2.659 1.00 93.88 207 SER A CA 1
ATOM 1714 C C . SER A 1 207 ? -4.601 -9.466 -4.061 1.00 93.88 207 SER A C 1
ATOM 1716 O O . SER A 1 207 ? -5.287 -8.493 -4.384 1.00 93.88 207 SER A O 1
ATOM 1718 N N . PHE A 1 208 ? -4.276 -10.445 -4.914 1.00 94.19 208 PHE A N 1
ATOM 1719 C CA . PHE A 1 208 ? -4.612 -10.428 -6.342 1.00 94.19 208 PHE A CA 1
ATOM 1720 C C . PHE A 1 208 ? -5.420 -11.651 -6.817 1.00 94.19 208 PHE A C 1
ATOM 1722 O O . PHE A 1 208 ? -5.521 -11.890 -8.031 1.00 94.19 208 PHE A O 1
ATOM 1729 N N . ASP A 1 209 ? -5.975 -12.426 -5.877 1.00 86.25 209 ASP A N 1
ATOM 1730 C CA . ASP A 1 209 ? -6.615 -13.725 -6.130 1.00 86.25 209 ASP A CA 1
ATOM 1731 C C . ASP A 1 209 ? -7.906 -13.585 -6.947 1.00 86.25 209 ASP A C 1
ATOM 1733 O O . ASP A 1 209 ? -8.080 -14.244 -7.972 1.00 86.25 209 ASP A O 1
ATOM 1737 N N . SER A 1 210 ? -8.791 -12.676 -6.536 1.00 84.88 210 SER A N 1
ATOM 1738 C CA . SER A 1 210 ? -10.120 -12.466 -7.132 1.00 84.88 210 SER A CA 1
ATOM 1739 C C . SER A 1 210 ? -10.392 -10.999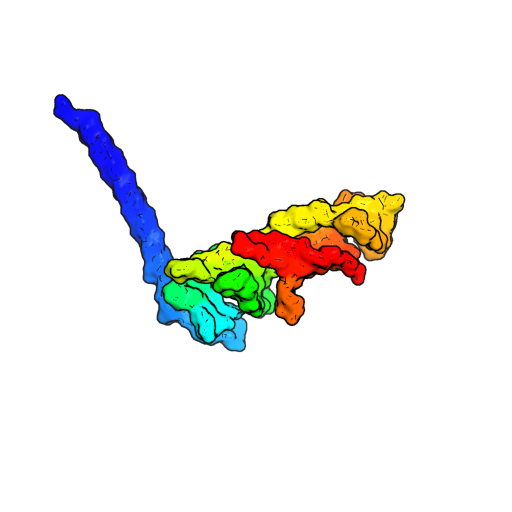 -7.473 1.00 84.88 210 SER A C 1
ATOM 1741 O O . SER A 1 210 ? -11.524 -10.532 -7.393 1.00 84.88 210 SER A O 1
ATOM 1743 N N . GLY A 1 211 ? -9.347 -10.262 -7.846 1.00 91.75 211 GLY A N 1
ATOM 1744 C CA . GLY A 1 211 ? -9.411 -8.823 -8.092 1.00 91.75 211 GLY A CA 1
ATOM 1745 C C . GLY A 1 211 ? -8.175 -8.135 -7.540 1.00 91.75 211 GLY A C 1
ATOM 1746 O O . GLY A 1 211 ? -7.096 -8.723 -7.549 1.00 91.75 211 GLY A O 1
ATOM 1747 N N . ILE A 1 212 ? -8.335 -6.897 -7.083 1.00 96.06 212 ILE A N 1
ATOM 1748 C CA . ILE A 1 212 ? -7.353 -6.213 -6.245 1.00 96.06 212 ILE A CA 1
ATOM 1749 C C . ILE A 1 212 ? -8.051 -5.989 -4.911 1.00 96.06 212 ILE A C 1
ATOM 1751 O O . ILE A 1 212 ? -9.055 -5.281 -4.862 1.00 96.06 212 ILE A O 1
ATOM 1755 N N . ASN A 1 213 ? -7.549 -6.593 -3.845 1.00 96.31 213 ASN A N 1
ATOM 1756 C CA . ASN A 1 213 ? -8.134 -6.447 -2.518 1.00 96.31 213 ASN A CA 1
ATOM 1757 C C . ASN A 1 213 ? -7.113 -5.813 -1.582 1.00 96.31 213 ASN A C 1
ATOM 1759 O O . ASN A 1 213 ? -5.920 -6.102 -1.682 1.00 96.31 213 ASN A O 1
ATOM 1763 N N . ILE A 1 214 ? -7.589 -4.970 -0.671 1.00 95.94 214 ILE A N 1
ATOM 1764 C CA . ILE A 1 214 ? -6.797 -4.425 0.429 1.00 95.94 214 ILE A CA 1
ATOM 1765 C C . ILE A 1 214 ? -7.331 -4.983 1.746 1.00 95.94 214 ILE A C 1
ATOM 1767 O O . ILE A 1 214 ? -8.541 -5.028 1.982 1.00 95.94 214 ILE A O 1
ATOM 1771 N N . THR A 1 215 ? -6.413 -5.415 2.602 1.00 95.44 215 THR A N 1
ATOM 1772 C CA . THR A 1 215 ? -6.695 -5.822 3.977 1.00 95.44 215 THR A CA 1
ATOM 1773 C C . THR A 1 215 ? -5.905 -4.921 4.911 1.00 95.44 215 THR A C 1
ATOM 1775 O O . THR A 1 215 ? -4.694 -4.774 4.740 1.00 95.44 215 THR A O 1
ATOM 1778 N N . LEU A 1 216 ? -6.583 -4.308 5.879 1.00 94.44 216 LEU A N 1
ATOM 1779 C CA . LEU A 1 216 ? -5.966 -3.429 6.864 1.00 94.44 216 LEU A CA 1
ATOM 1780 C C . LEU A 1 216 ? -6.296 -3.881 8.279 1.00 94.44 216 LEU A C 1
ATOM 1782 O O . LEU A 1 216 ? -7.424 -4.276 8.569 1.00 94.44 216 LEU A O 1
ATOM 1786 N N . GLY A 1 217 ? -5.331 -3.733 9.177 1.00 92.94 217 GLY A N 1
ATOM 1787 C CA . GLY A 1 217 ? -5.595 -3.862 10.602 1.00 92.94 217 GLY A CA 1
ATOM 1788 C C . GLY A 1 217 ? -6.408 -2.697 11.144 1.00 92.94 217 GLY A C 1
ATOM 1789 O O . GLY A 1 217 ? -6.077 -1.539 10.874 1.00 92.94 217 GLY A O 1
ATOM 1790 N N . MET A 1 218 ? -7.447 -3.009 11.917 1.00 93.75 218 MET A N 1
ATOM 1791 C CA . MET A 1 218 ? -8.194 -2.035 12.702 1.00 93.75 218 MET A CA 1
ATOM 1792 C C . MET A 1 218 ? -7.675 -2.033 14.134 1.00 93.75 218 MET A C 1
ATOM 1794 O O . MET A 1 218 ? -7.652 -3.055 14.821 1.00 93.75 218 MET A O 1
ATOM 1798 N N . GLU A 1 219 ? -7.270 -0.858 14.585 1.00 92.81 219 GLU A N 1
ATOM 1799 C CA . GLU A 1 219 ? -6.515 -0.681 15.814 1.00 92.81 219 GLU A CA 1
ATOM 1800 C C . GLU A 1 219 ? -7.260 0.236 16.772 1.00 92.81 219 GLU A C 1
ATOM 1802 O O . GLU A 1 219 ? -7.677 1.324 16.383 1.00 92.81 219 GLU A O 1
ATOM 1807 N N . ALA A 1 220 ? -7.397 -0.169 18.030 1.00 94.00 220 ALA A N 1
ATOM 1808 C CA . ALA A 1 220 ? -7.907 0.679 19.097 1.00 94.00 220 ALA A CA 1
ATOM 1809 C C . ALA A 1 220 ? -6.756 1.237 19.933 1.00 94.00 220 ALA A C 1
ATOM 1811 O O . ALA A 1 220 ? -5.900 0.495 20.423 1.00 94.00 220 ALA A O 1
ATOM 1812 N N . TYR A 1 221 ? -6.770 2.550 20.137 1.00 93.50 221 TYR A N 1
ATOM 1813 C CA . TYR A 1 221 ? -5.912 3.213 21.110 1.00 93.50 221 TYR A CA 1
ATOM 1814 C C . TYR A 1 221 ? -6.636 3.357 22.438 1.00 93.50 221 TYR A C 1
ATOM 1816 O O . TYR A 1 221 ? -7.820 3.710 22.484 1.00 93.50 221 TYR A O 1
ATOM 1824 N N . PHE A 1 222 ? -5.885 3.125 23.508 1.00 94.31 222 PHE A N 1
ATOM 1825 C CA . PHE A 1 222 ? -6.355 3.272 24.870 1.00 94.31 222 PHE A CA 1
ATOM 1826 C C . PHE A 1 222 ? -5.403 4.148 25.680 1.00 94.31 222 PHE A C 1
ATOM 1828 O O . PHE A 1 222 ? -4.191 4.139 25.467 1.00 94.31 222 PHE A O 1
ATOM 1835 N N . THR A 1 223 ? -5.942 4.843 26.678 1.00 93.25 223 THR A N 1
ATOM 1836 C CA . THR A 1 223 ? -5.137 5.547 27.679 1.00 93.25 223 THR A CA 1
ATOM 1837 C C . THR A 1 223 ? -4.233 4.568 28.432 1.00 93.25 223 THR A C 1
ATOM 1839 O O . THR A 1 223 ? -4.654 3.449 28.719 1.00 93.25 223 THR A O 1
ATOM 1842 N N . ASN A 1 224 ? -3.069 5.035 28.890 1.00 88.81 224 ASN A N 1
ATOM 1843 C CA . ASN A 1 224 ? -2.121 4.283 29.733 1.00 88.81 224 ASN A CA 1
ATOM 1844 C C . ASN A 1 224 ? -1.389 3.115 29.042 1.00 88.81 224 ASN A C 1
ATOM 1846 O O . ASN A 1 224 ? -0.649 2.392 29.709 1.00 88.81 224 ASN A O 1
ATOM 1850 N N . ILE A 1 225 ? -1.518 2.975 27.721 1.00 88.88 225 ILE A N 1
ATOM 1851 C CA . ILE A 1 225 ? -0.696 2.085 26.897 1.00 88.88 225 ILE A CA 1
ATOM 1852 C C . ILE A 1 225 ? -0.221 2.821 25.638 1.00 88.88 225 ILE A C 1
ATOM 1854 O O . ILE A 1 225 ? -0.925 3.658 25.084 1.00 88.88 225 ILE A O 1
ATOM 1858 N N . VAL A 1 226 ? 1.005 2.528 25.200 1.00 84.25 226 VAL A N 1
ATOM 1859 C CA . VAL A 1 226 ? 1.600 3.130 23.993 1.00 84.25 226 VAL A CA 1
ATOM 1860 C C . VAL A 1 226 ? 1.229 2.343 22.733 1.00 84.25 226 VAL A C 1
ATOM 1862 O O . VAL A 1 226 ? 1.050 2.925 21.665 1.00 84.25 226 VAL A O 1
ATOM 1865 N N . THR A 1 227 ? 1.106 1.021 22.854 1.00 86.75 227 THR A N 1
ATOM 1866 C CA . THR A 1 227 ? 0.843 0.122 21.730 1.00 86.75 227 THR A CA 1
ATOM 1867 C C . THR A 1 227 ? -0.661 -0.007 21.470 1.00 86.75 227 THR A C 1
ATOM 1869 O O . THR A 1 227 ? -1.395 -0.415 22.378 1.00 86.75 227 THR A O 1
ATOM 1872 N N . PRO A 1 228 ? -1.140 0.295 20.249 1.00 90.25 228 PRO A N 1
ATOM 1873 C CA . PRO A 1 228 ? -2.530 0.052 19.894 1.00 90.25 228 PRO A CA 1
ATOM 1874 C C . PRO A 1 228 ? -2.858 -1.442 19.935 1.00 90.25 228 PRO A C 1
ATOM 1876 O O . PRO A 1 228 ? -1.986 -2.296 19.778 1.00 90.25 228 PRO A O 1
ATOM 1879 N N . GLN A 1 229 ? -4.133 -1.755 20.127 1.00 91.88 229 GLN A N 1
ATOM 1880 C CA . GLN A 1 229 ? -4.627 -3.127 20.173 1.00 91.88 229 GLN A CA 1
ATOM 1881 C C . GLN A 1 229 ? -5.344 -3.454 18.872 1.00 91.88 229 GLN A C 1
ATOM 1883 O O . GLN A 1 229 ? -6.176 -2.675 18.410 1.00 91.88 229 GLN A O 1
ATOM 1888 N N . TYR A 1 230 ? -5.040 -4.608 18.289 1.00 91.69 230 TYR A N 1
ATOM 1889 C CA . TYR A 1 230 ? -5.705 -5.077 17.081 1.00 91.69 230 TYR A CA 1
ATOM 1890 C C . TYR A 1 230 ? -7.100 -5.598 17.427 1.00 91.69 230 TYR A C 1
ATOM 1892 O O . TYR A 1 230 ? -7.222 -6.624 18.090 1.00 91.69 230 TYR A O 1
ATOM 1900 N N . ILE A 1 231 ? -8.141 -4.889 16.996 1.00 92.81 231 ILE A N 1
ATOM 1901 C CA . ILE A 1 231 ? -9.539 -5.178 17.360 1.00 92.81 231 ILE A CA 1
ATOM 1902 C C . ILE A 1 231 ? -10.365 -5.755 16.206 1.00 92.81 231 ILE A C 1
ATOM 1904 O O . ILE A 1 231 ? -11.549 -6.039 16.375 1.00 92.81 231 ILE A O 1
ATOM 1908 N N . GLY A 1 232 ? -9.762 -5.902 15.028 1.00 92.69 232 GLY A N 1
ATOM 1909 C CA . GLY A 1 232 ? -10.409 -6.491 13.866 1.00 92.69 232 GLY A CA 1
ATOM 1910 C C . GLY A 1 232 ? -9.674 -6.174 12.573 1.00 92.69 232 GLY A C 1
ATOM 1911 O O . GLY A 1 232 ? -8.622 -5.533 12.560 1.00 92.69 232 GLY A O 1
ATOM 1912 N N . THR A 1 233 ? -10.265 -6.609 11.470 1.00 94.38 233 THR A N 1
ATOM 1913 C CA . THR A 1 233 ? -9.696 -6.496 10.129 1.00 94.38 233 THR A CA 1
ATOM 1914 C C . THR A 1 233 ? -10.659 -5.746 9.221 1.00 94.38 233 THR A C 1
ATOM 1916 O O . THR A 1 233 ? -11.837 -6.086 9.156 1.00 94.38 233 THR A O 1
ATOM 1919 N N . ILE A 1 234 ? -10.167 -4.758 8.479 1.00 95.62 234 ILE A N 1
ATOM 1920 C CA . ILE A 1 234 ? -10.908 -4.100 7.402 1.00 95.62 234 ILE A CA 1
ATOM 1921 C C . ILE A 1 234 ? -10.532 -4.777 6.087 1.00 95.62 234 ILE A C 1
ATOM 1923 O O . ILE A 1 234 ? -9.348 -4.917 5.779 1.00 95.62 234 ILE A O 1
ATOM 1927 N N . LYS A 1 235 ? -11.529 -5.153 5.290 1.00 96.06 235 LYS A N 1
ATOM 1928 C CA . LYS A 1 235 ? -11.348 -5.639 3.917 1.00 96.06 235 LYS A CA 1
ATOM 1929 C C . LYS A 1 235 ? -12.097 -4.742 2.948 1.00 96.06 235 LYS A C 1
ATOM 1931 O O . LYS A 1 235 ? -13.214 -4.322 3.243 1.00 96.06 235 LYS A O 1
ATOM 1936 N N . ALA A 1 236 ? -11.494 -4.469 1.799 1.00 97.00 236 ALA A N 1
ATOM 1937 C CA . ALA A 1 236 ? -12.136 -3.729 0.721 1.00 97.00 236 ALA A CA 1
ATOM 1938 C C . ALA A 1 236 ? -11.600 -4.164 -0.647 1.00 97.00 236 ALA A C 1
ATOM 1940 O O . ALA A 1 236 ? -10.478 -4.668 -0.770 1.00 97.00 236 ALA A O 1
ATOM 1941 N N . ASP A 1 237 ? -12.399 -3.918 -1.676 1.00 97.19 237 ASP A N 1
ATOM 1942 C CA . ASP A 1 237 ? -11.985 -4.026 -3.067 1.00 97.19 237 ASP A CA 1
ATOM 1943 C C . ASP A 1 237 ? -11.327 -2.714 -3.496 1.00 97.19 237 ASP A C 1
ATOM 1945 O O . ASP A 1 237 ? -11.807 -1.627 -3.178 1.00 97.19 237 ASP A O 1
ATOM 1949 N N . VAL A 1 238 ? -10.226 -2.801 -4.234 1.00 97.06 238 VAL A N 1
ATOM 1950 C CA . VAL A 1 238 ? -9.560 -1.641 -4.826 1.00 97.06 238 VAL A CA 1
ATOM 1951 C C . VAL A 1 238 ? -10.021 -1.517 -6.272 1.00 97.06 238 VAL A C 1
ATOM 1953 O O . VAL A 1 238 ? -9.683 -2.342 -7.123 1.00 97.06 238 VAL A O 1
ATOM 1956 N N . VAL A 1 239 ? -10.770 -0.457 -6.562 1.00 96.25 239 VAL A N 1
ATOM 1957 C CA . VAL A 1 239 ? -11.269 -0.158 -7.908 1.00 96.25 239 VAL A CA 1
ATOM 1958 C C . VAL A 1 239 ? -10.445 0.976 -8.499 1.00 96.25 239 VAL A C 1
ATOM 1960 O O . VAL A 1 239 ? -10.337 2.049 -7.908 1.00 96.25 239 VAL A O 1
ATOM 1963 N N . ILE A 1 240 ? -9.854 0.741 -9.670 1.00 96.12 240 ILE A N 1
ATOM 1964 C CA . ILE A 1 240 ? -9.062 1.738 -10.398 1.00 96.12 240 ILE A CA 1
ATOM 1965 C C . ILE A 1 240 ? -9.945 2.389 -11.463 1.00 96.12 240 ILE A C 1
ATOM 1967 O O . ILE A 1 240 ? -10.521 1.702 -12.305 1.00 96.12 240 ILE A O 1
ATOM 1971 N N . ASN A 1 241 ? -10.014 3.716 -11.446 1.00 94.38 241 ASN A N 1
ATOM 1972 C CA . ASN A 1 241 ? -10.771 4.511 -12.407 1.00 94.38 241 ASN A CA 1
ATOM 1973 C C . ASN A 1 241 ? -9.957 4.776 -13.686 1.00 94.38 241 ASN A C 1
ATOM 1975 O O . ASN A 1 241 ? -8.730 4.661 -13.699 1.00 94.38 241 ASN A O 1
ATOM 1979 N N . GLU A 1 242 ? -10.617 5.199 -14.769 1.00 91.56 242 GLU A N 1
ATOM 1980 C CA . GLU A 1 242 ? -9.946 5.515 -16.046 1.00 91.56 242 GLU A CA 1
ATOM 1981 C C . GLU A 1 242 ? -8.926 6.661 -15.942 1.00 91.56 242 GLU A C 1
ATOM 1983 O O . GLU A 1 242 ? -7.904 6.677 -16.638 1.00 91.56 242 GLU A O 1
ATOM 1988 N N .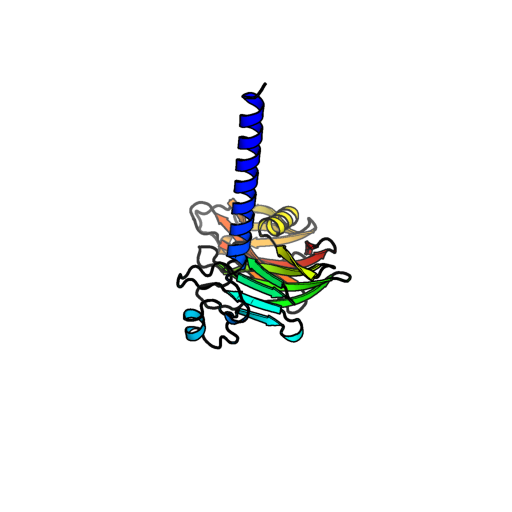 ASP A 1 243 ? -9.164 7.603 -15.029 1.00 91.81 243 ASP A N 1
ATOM 1989 C CA . ASP A 1 243 ? -8.229 8.683 -14.703 1.00 91.81 243 ASP A CA 1
ATOM 1990 C C . ASP A 1 243 ? -7.036 8.214 -13.848 1.00 91.81 243 ASP A C 1
ATOM 1992 O O . ASP A 1 243 ? -6.133 9.002 -13.563 1.00 91.81 243 ASP A O 1
ATOM 1996 N N . LYS A 1 244 ? -6.992 6.917 -13.506 1.00 90.94 244 LYS A N 1
ATOM 1997 C CA . LYS A 1 244 ? -5.971 6.250 -12.685 1.00 90.94 244 LYS A CA 1
ATOM 1998 C C . LYS A 1 244 ? -5.980 6.693 -11.221 1.00 90.94 244 LYS A C 1
ATOM 2000 O O . LYS A 1 244 ? -5.029 6.413 -10.491 1.00 90.94 244 LYS A O 1
ATOM 2005 N N . SER A 1 245 ? -7.046 7.355 -10.773 1.00 93.75 245 SER A N 1
ATOM 2006 C CA . SER A 1 245 ? -7.392 7.384 -9.354 1.00 93.75 245 SER A CA 1
ATOM 2007 C C . SER A 1 245 ? -7.899 6.006 -8.916 1.00 93.75 245 SER A C 1
ATOM 2009 O O . SER A 1 245 ? -8.201 5.146 -9.747 1.00 93.75 245 SER A O 1
ATOM 2011 N N . PHE A 1 246 ? -7.985 5.776 -7.609 1.00 96.19 246 PHE A N 1
ATOM 2012 C CA . PHE A 1 246 ? -8.576 4.554 -7.077 1.00 96.19 246 PHE A CA 1
ATOM 2013 C C . PHE A 1 246 ? -9.531 4.862 -5.931 1.00 96.19 246 PHE A C 1
ATOM 2015 O O . PHE A 1 246 ? -9.337 5.837 -5.192 1.00 96.19 246 PHE A O 1
ATOM 2022 N N . ILE A 1 247 ? -10.516 3.984 -5.772 1.00 97.19 247 ILE A N 1
ATOM 2023 C CA . ILE A 1 247 ? -11.436 3.972 -4.642 1.00 97.19 247 ILE A CA 1
ATOM 2024 C C . ILE A 1 247 ? -11.421 2.615 -3.938 1.00 97.19 247 ILE A C 1
ATOM 2026 O O . ILE A 1 247 ? -11.070 1.596 -4.536 1.00 97.19 247 ILE A O 1
ATOM 2030 N N . LEU A 1 248 ? -11.805 2.622 -2.668 1.00 97.25 248 LEU A N 1
ATOM 2031 C CA . LEU A 1 248 ? -12.160 1.443 -1.904 1.00 97.25 248 LEU A CA 1
ATOM 2032 C C . LEU A 1 248 ? -13.662 1.209 -2.029 1.00 97.25 248 LEU A C 1
ATOM 2034 O O . LEU A 1 248 ? -14.457 2.085 -1.687 1.00 97.25 248 LEU A O 1
ATOM 2038 N N . ASP A 1 249 ? -14.035 0.025 -2.492 1.00 96.12 249 ASP A N 1
ATOM 2039 C CA . ASP A 1 249 ? -15.420 -0.422 -2.585 1.00 96.12 249 ASP A CA 1
ATOM 2040 C C . ASP A 1 249 ? -15.646 -1.658 -1.704 1.00 96.12 249 ASP A C 1
ATOM 2042 O O . ASP A 1 249 ? -14.695 -2.297 -1.245 1.00 96.12 249 ASP A O 1
ATOM 2046 N N . ASN A 1 250 ? -16.910 -1.981 -1.426 1.00 94.81 250 ASN A N 1
ATOM 2047 C CA . ASN A 1 250 ? -17.310 -3.142 -0.623 1.00 94.81 250 ASN A CA 1
ATOM 2048 C C . ASN A 1 250 ? -16.566 -3.249 0.722 1.00 94.81 250 ASN A C 1
ATOM 2050 O O . ASN A 1 250 ? -16.212 -4.347 1.155 1.00 94.81 250 ASN A O 1
ATOM 2054 N N . ILE A 1 251 ? -16.335 -2.107 1.379 1.00 95.62 251 ILE A N 1
ATOM 2055 C CA . ILE A 1 251 ? -15.653 -2.026 2.676 1.00 95.62 251 ILE A CA 1
ATOM 2056 C C . ILE A 1 251 ? -16.433 -2.840 3.715 1.00 95.62 251 ILE A C 1
ATOM 2058 O O . ILE A 1 251 ? -17.631 -2.628 3.911 1.00 95.62 251 ILE A O 1
ATOM 2062 N N . LYS A 1 252 ? -15.744 -3.756 4.398 1.00 93.31 252 LYS A N 1
ATOM 2063 C CA . LYS A 1 252 ? -16.292 -4.618 5.453 1.00 93.31 252 LYS A CA 1
ATOM 2064 C C . LYS A 1 252 ? -15.320 -4.724 6.616 1.00 93.31 252 LYS A C 1
ATOM 2066 O O . LYS A 1 252 ? -14.109 -4.602 6.436 1.00 93.31 252 LYS A O 1
ATOM 2071 N N . VAL A 1 253 ? -15.865 -5.001 7.795 1.00 91.81 253 VAL A N 1
ATOM 2072 C CA . VAL A 1 253 ? -15.095 -5.315 8.999 1.00 91.81 253 VAL A CA 1
ATOM 2073 C C . VAL A 1 253 ? -15.330 -6.775 9.369 1.00 91.81 253 VAL A C 1
ATOM 2075 O O . VAL A 1 253 ? -16.467 -7.238 9.436 1.00 91.81 253 VAL A O 1
ATOM 2078 N N . GLU A 1 254 ? -14.243 -7.494 9.616 1.00 88.56 254 GLU A N 1
ATOM 2079 C CA . GLU A 1 254 ? -14.234 -8.853 10.150 1.00 88.56 254 GLU A CA 1
ATOM 2080 C C . GLU A 1 254 ? -13.593 -8.855 11.544 1.00 88.56 254 GLU A C 1
ATOM 2082 O O . GLU A 1 254 ? -12.668 -8.082 11.812 1.00 88.56 254 GLU A O 1
ATOM 2087 N N . LYS A 1 255 ? -14.118 -9.706 12.431 1.00 74.94 255 LYS A N 1
ATOM 2088 C CA . LYS A 1 255 ? -13.636 -9.884 13.806 1.00 74.94 255 LYS A CA 1
ATOM 2089 C C . LYS A 1 255 ? -12.574 -10.969 13.874 1.00 74.94 255 LYS A C 1
ATOM 2091 O O . LYS A 1 255 ? -12.787 -12.011 13.216 1.00 74.94 255 LYS A O 1
#

Radius of gyration: 24.14 Å; chains: 1; bounding box: 54×71×60 Å